Protein AF-A0A5J4W023-F1 (afdb_monomer)

Foldseek 3Di:
DQQFFLALDPDPVVVVLLVVLFPDPQWWFFFFKAFAPPAADWHWDADPVLRFIEIEGDPQGFHKKWKKFWDAAFSRLSTQDQQPVPPVVVSGNDDCNSQFQSNFKHWGTDDRTMTMMTGSADNVDHQPCHRVRGGNDVVCCVVCVVQAAQDVPDDPPSPGPDRHMYGPAMARIKGALTGQAIWGHRDPVRDIDGGFPPADCVQPVDDPVNSVCLQPVFDWDKGWDWDWDDDPNDIDIDIDIDGRGHSDDPRFQADNSRGGGGGGPPDDSVSYYYDYD

Radius of gyration: 19.9 Å; Cα contacts (8 Å, |Δi|>4): 599; chains: 1; bounding box: 53×50×51 Å

Structure (mmCIF, N/CA/C/O backbone):
data_AF-A0A5J4W023-F1
#
_entry.id   AF-A0A5J4W023-F1
#
loop_
_atom_site.group_PDB
_atom_site.id
_atom_site.type_symbol
_atom_site.label_atom_id
_atom_site.label_alt_id
_atom_site.label_comp_id
_atom_site.label_asym_id
_atom_site.label_entity_id
_atom_site.label_seq_id
_atom_site.pdbx_PDB_ins_code
_atom_site.Cartn_x
_atom_site.Cartn_y
_atom_site.Cartn_z
_atom_site.occupancy
_atom_site.B_iso_or_equiv
_atom_site.auth_seq_id
_atom_site.auth_comp_id
_atom_site.auth_asym_id
_atom_site.auth_atom_id
_atom_site.pdbx_PDB_model_num
ATOM 1 N N . MET A 1 1 ? -2.818 -0.565 -25.753 1.00 31.95 1 MET A N 1
ATOM 2 C CA . MET A 1 1 ? -1.796 -0.563 -24.685 1.00 31.95 1 MET A CA 1
ATOM 3 C C . MET A 1 1 ? -2.383 0.222 -23.527 1.00 31.95 1 MET A C 1
ATOM 5 O O . MET A 1 1 ? -2.694 1.390 -23.715 1.00 31.95 1 MET A O 1
ATOM 9 N N . ILE A 1 2 ? -2.674 -0.448 -22.416 1.00 31.12 2 ILE A N 1
ATOM 10 C CA . ILE A 1 2 ? -3.415 0.119 -21.282 1.00 31.12 2 ILE A CA 1
ATOM 11 C C . ILE A 1 2 ? -2.522 1.150 -20.597 1.00 31.12 2 ILE A C 1
ATOM 13 O O . ILE A 1 2 ? -1.404 0.828 -20.207 1.00 31.12 2 ILE A O 1
ATOM 17 N N . ARG A 1 3 ? -2.978 2.401 -20.518 1.00 36.94 3 ARG A N 1
ATOM 18 C CA . ARG A 1 3 ? -2.201 3.531 -19.992 1.00 36.94 3 ARG A CA 1
ATOM 19 C C . ARG A 1 3 ? -2.796 4.068 -18.690 1.00 36.94 3 ARG A C 1
ATOM 21 O O . ARG A 1 3 ? -2.745 5.267 -18.478 1.00 36.94 3 ARG A O 1
ATOM 28 N N . CYS A 1 4 ? -3.418 3.244 -17.844 1.00 38.12 4 CYS A N 1
ATOM 29 C CA . CYS A 1 4 ? -4.363 3.796 -16.867 1.00 38.12 4 CYS A CA 1
ATOM 30 C C . CYS A 1 4 ? -4.217 3.227 -15.461 1.00 38.12 4 CYS A C 1
ATOM 32 O O . CYS A 1 4 ? -4.649 2.114 -15.182 1.00 38.12 4 CYS A O 1
ATOM 34 N N . LEU A 1 5 ? -3.671 4.085 -14.589 1.00 37.47 5 LEU A N 1
ATOM 35 C CA . LEU A 1 5 ? -3.319 3.906 -13.180 1.00 37.47 5 LEU A CA 1
ATOM 36 C C . LEU A 1 5 ? -2.212 2.865 -12.938 1.00 37.47 5 LEU A C 1
ATOM 38 O O . LEU A 1 5 ? -2.228 1.795 -13.538 1.00 37.47 5 LEU A O 1
ATOM 42 N N . PRO A 1 6 ? -1.264 3.133 -12.019 1.00 42.03 6 PRO A N 1
ATOM 43 C CA . PRO A 1 6 ? -0.334 2.126 -11.521 1.00 42.03 6 PRO A CA 1
ATOM 44 C C . PRO A 1 6 ? -1.104 1.151 -10.625 1.00 42.03 6 PRO A C 1
ATOM 46 O O . PRO A 1 6 ? -1.052 1.204 -9.397 1.00 42.03 6 PRO A O 1
ATOM 49 N N . THR A 1 7 ? -1.895 0.301 -11.264 1.00 47.59 7 THR A N 1
ATOM 50 C CA . THR A 1 7 ? -2.425 -0.924 -10.686 1.00 47.59 7 THR A CA 1
ATOM 51 C C . THR A 1 7 ? -1.580 -2.054 -11.251 1.00 47.59 7 THR A C 1
ATOM 53 O O . THR A 1 7 ? -1.173 -2.002 -12.409 1.00 47.59 7 THR A O 1
ATOM 56 N N . ASN A 1 8 ? -1.328 -3.093 -10.462 1.00 52.84 8 ASN A N 1
ATOM 57 C CA . ASN A 1 8 ? -0.487 -4.217 -10.889 1.00 52.84 8 ASN A CA 1
ATOM 58 C C . ASN A 1 8 ? -1.161 -5.106 -11.969 1.00 52.84 8 ASN A C 1
ATOM 60 O O . ASN A 1 8 ? -0.633 -6.168 -12.315 1.00 52.84 8 ASN A O 1
ATOM 64 N N . LEU A 1 9 ? -2.342 -4.700 -12.458 1.00 54.78 9 LEU A N 1
ATOM 65 C CA . LEU A 1 9 ? -3.157 -5.391 -13.452 1.00 54.78 9 LEU A CA 1
ATOM 66 C C . LEU A 1 9 ? -2.712 -5.013 -14.865 1.00 54.78 9 LEU A C 1
ATOM 68 O O . LEU A 1 9 ? -2.601 -3.840 -15.206 1.00 54.78 9 LEU A O 1
ATOM 72 N N . THR A 1 10 ? -2.520 -6.021 -15.709 1.00 56.94 10 THR A N 1
ATOM 73 C CA . THR A 1 10 ? -2.177 -5.857 -17.131 1.00 56.94 10 THR A CA 1
ATOM 74 C C . THR A 1 10 ? -3.392 -5.863 -18.056 1.00 56.94 10 THR A C 1
ATOM 76 O O . THR A 1 10 ? -3.225 -5.756 -19.266 1.00 56.94 10 THR A O 1
ATOM 79 N N . ASP A 1 11 ? -4.599 -6.004 -17.506 1.00 63.84 11 ASP A N 1
ATOM 80 C CA . ASP A 1 11 ? -5.852 -6.170 -18.244 1.00 63.84 11 ASP A CA 1
ATOM 81 C C . ASP A 1 11 ? -6.874 -5.095 -17.823 1.00 63.84 11 ASP A C 1
ATOM 83 O O . ASP A 1 11 ? -7.105 -4.866 -16.632 1.00 63.84 11 ASP A O 1
ATOM 87 N N . ILE A 1 12 ? -7.465 -4.418 -18.814 1.00 63.16 12 ILE A N 1
ATOM 88 C CA . ILE A 1 12 ? -8.374 -3.277 -18.633 1.00 63.16 12 ILE A CA 1
ATOM 89 C C . ILE A 1 12 ? -9.749 -3.713 -18.130 1.00 63.16 12 ILE A C 1
ATOM 91 O O . ILE A 1 12 ? -10.352 -3.024 -17.307 1.00 63.16 12 ILE A O 1
ATOM 95 N N . ASP A 1 13 ? -10.229 -4.872 -18.571 1.00 66.38 13 ASP A N 1
ATOM 96 C CA . ASP A 1 13 ? -11.517 -5.408 -18.151 1.00 66.38 13 ASP A CA 1
ATOM 97 C C . ASP A 1 13 ? -11.423 -5.842 -16.690 1.00 66.38 13 ASP A C 1
ATOM 99 O O . ASP A 1 13 ? -12.311 -5.557 -15.881 1.00 66.38 13 ASP A O 1
ATOM 103 N N . VAL A 1 14 ? -10.292 -6.453 -16.324 1.00 66.31 14 VAL A N 1
ATOM 104 C CA . VAL A 1 14 ? -9.978 -6.782 -14.931 1.00 66.31 14 VAL A CA 1
ATOM 105 C C . VAL A 1 14 ? -9.853 -5.515 -14.092 1.00 66.31 14 VAL A C 1
ATOM 107 O O . VAL A 1 14 ? -10.377 -5.470 -12.980 1.00 66.31 14 VAL A O 1
ATOM 110 N N . TYR A 1 15 ? -9.221 -4.463 -14.616 1.00 67.19 15 TYR A N 1
ATOM 111 C CA . TYR A 1 15 ? -9.154 -3.172 -13.936 1.00 67.19 15 TYR A CA 1
ATOM 112 C C . TYR A 1 15 ? -10.547 -2.597 -13.657 1.00 67.19 15 TYR A C 1
ATOM 114 O O . TYR A 1 15 ? -10.827 -2.214 -12.521 1.00 67.19 15 TYR A O 1
ATOM 122 N N . HIS A 1 16 ? -11.443 -2.565 -14.646 1.00 67.44 16 HIS A N 1
ATOM 123 C CA . HIS A 1 16 ? -12.805 -2.064 -14.452 1.00 67.44 16 HIS A CA 1
ATOM 124 C C . HIS A 1 16 ? -13.599 -2.917 -13.459 1.00 67.44 16 HIS A C 1
ATOM 126 O O . HIS A 1 16 ? -14.288 -2.367 -12.593 1.00 67.44 16 HIS A O 1
ATOM 132 N N . LEU A 1 17 ? -13.448 -4.242 -13.522 1.00 70.94 17 LEU A N 1
ATOM 133 C CA . LEU A 1 17 ? -14.055 -5.167 -12.570 1.00 70.94 17 LEU A CA 1
ATOM 134 C C . LEU A 1 17 ? -13.564 -4.898 -11.143 1.00 70.94 17 LEU A C 1
ATOM 136 O O . LEU A 1 17 ? -14.369 -4.679 -10.238 1.00 70.94 17 LEU A O 1
ATOM 140 N N . VAL A 1 18 ? -12.249 -4.828 -10.944 1.00 66.94 18 VAL A N 1
ATOM 141 C CA . VAL A 1 18 ? -11.635 -4.508 -9.651 1.00 66.94 18 VAL A CA 1
ATOM 142 C C . VAL A 1 18 ? -12.067 -3.128 -9.165 1.00 66.94 18 VAL A C 1
ATOM 144 O O . VAL A 1 18 ? -12.418 -2.970 -7.997 1.00 66.94 18 VAL A O 1
ATOM 147 N N . ARG A 1 19 ? -12.106 -2.126 -10.051 1.00 64.50 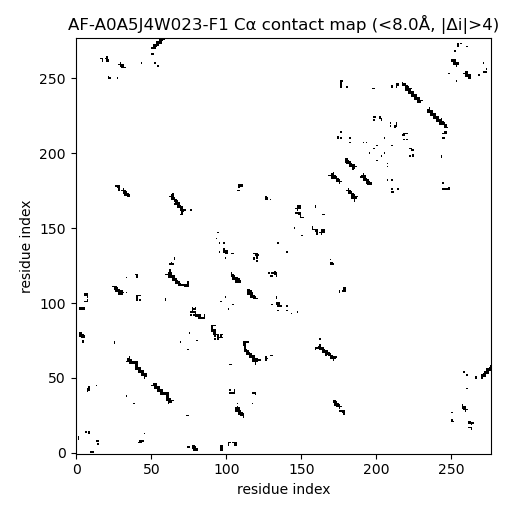19 ARG A N 1
ATOM 148 C CA . ARG A 1 19 ? -12.515 -0.761 -9.705 1.00 64.50 19 ARG A CA 1
ATOM 149 C C . ARG A 1 19 ? -13.956 -0.709 -9.214 1.00 64.50 19 ARG A C 1
ATOM 151 O O . ARG A 1 19 ? -14.213 0.031 -8.264 1.00 64.50 19 ARG A O 1
ATOM 158 N N . SER A 1 20 ? -14.853 -1.485 -9.828 1.00 65.56 20 SER A N 1
ATOM 159 C CA . SER A 1 20 ? -16.248 -1.629 -9.389 1.00 65.56 20 SER A CA 1
ATOM 160 C C . SER A 1 20 ? -16.365 -2.276 -8.004 1.00 65.56 20 SER A C 1
ATOM 162 O O . SER A 1 20 ? -17.288 -1.980 -7.250 1.00 65.56 20 SER A O 1
ATOM 164 N N . GLY A 1 21 ? -15.382 -3.106 -7.656 1.00 58.56 21 GLY A N 1
ATOM 165 C CA . GLY A 1 21 ? -15.248 -3.783 -6.376 1.00 58.56 21 GLY A CA 1
ATOM 166 C C . GLY A 1 21 ? -14.709 -2.934 -5.220 1.00 58.56 21 GLY A C 1
ATOM 167 O O . GLY A 1 21 ? -14.864 -3.288 -4.050 1.00 58.56 21 GLY A O 1
ATOM 168 N N . ILE A 1 22 ? -14.078 -1.794 -5.519 1.00 61.53 22 ILE A N 1
ATOM 169 C CA . ILE A 1 22 ? -13.568 -0.867 -4.503 1.00 61.53 22 ILE A CA 1
ATOM 170 C C . ILE A 1 22 ? -14.738 -0.044 -3.956 1.00 61.53 22 ILE A C 1
ATOM 172 O O . ILE A 1 22 ? -15.233 0.875 -4.610 1.00 61.53 22 ILE A O 1
ATOM 176 N N . THR A 1 23 ? -15.160 -0.351 -2.731 1.00 53.81 23 THR A N 1
ATOM 177 C CA . THR A 1 23 ? -16.233 0.368 -2.040 1.00 53.81 23 THR A CA 1
ATOM 178 C C . THR A 1 23 ? -15.716 1.674 -1.416 1.00 53.81 23 THR A C 1
ATOM 180 O O . THR A 1 23 ? -14.823 1.695 -0.566 1.00 53.81 23 THR A O 1
ATOM 183 N N . GLY A 1 24 ? -16.290 2.805 -1.844 1.00 55.41 24 GLY A N 1
ATOM 184 C CA . GLY A 1 24 ? -15.891 4.156 -1.427 1.00 55.41 24 GLY A CA 1
ATOM 185 C C . GLY A 1 24 ? -14.954 4.872 -2.415 1.00 55.41 24 GLY A C 1
ATOM 186 O O . GLY A 1 24 ? -14.787 4.465 -3.563 1.00 55.41 24 GLY A O 1
ATOM 187 N N . GLY A 1 25 ? -14.375 6.001 -1.988 1.00 58.38 25 GLY A N 1
ATOM 188 C CA . GLY A 1 25 ? -13.413 6.765 -2.798 1.00 58.38 25 GLY A CA 1
ATOM 189 C C . GLY A 1 25 ? -12.097 6.012 -3.051 1.00 58.38 25 GLY A C 1
ATOM 190 O O . GLY A 1 25 ? -11.887 4.928 -2.519 1.00 58.38 25 GLY A O 1
ATOM 191 N N . LEU A 1 26 ? -11.172 6.621 -3.805 1.00 62.69 26 LEU A N 1
ATOM 192 C CA . LEU A 1 26 ? -9.844 6.069 -4.172 1.00 62.69 26 LEU A CA 1
ATOM 193 C C . LEU A 1 26 ? -8.909 5.748 -2.982 1.00 62.69 26 LEU A C 1
ATOM 195 O O . LEU A 1 26 ? -7.799 5.271 -3.177 1.00 62.69 26 LEU A O 1
ATOM 199 N N . SER A 1 27 ? -9.371 6.002 -1.761 1.00 77.31 27 SER A N 1
ATOM 200 C CA . SER A 1 27 ? -8.658 5.809 -0.507 1.00 77.31 27 SER A CA 1
ATOM 201 C C . SER A 1 27 ? -8.559 4.321 -0.150 1.00 77.31 27 SER A C 1
ATOM 203 O O . SER A 1 27 ? -9.527 3.761 0.390 1.00 77.31 27 SER A O 1
ATOM 205 N N . ASN A 1 28 ? -7.425 3.679 -0.459 1.00 82.31 28 ASN A N 1
ATOM 206 C CA . ASN A 1 28 ? -7.237 2.235 -0.277 1.00 82.31 28 ASN A CA 1
ATOM 207 C C . ASN A 1 28 ? -5.791 1.829 0.078 1.00 82.31 28 ASN A C 1
ATOM 209 O O . ASN A 1 28 ? -4.861 2.600 -0.138 1.00 82.31 28 ASN A O 1
ATOM 213 N N . VAL A 1 29 ? -5.622 0.613 0.610 1.00 89.31 29 VAL A N 1
ATOM 214 C CA . VAL A 1 29 ? -4.330 -0.046 0.877 1.00 89.31 29 VAL A CA 1
ATOM 215 C C . VAL A 1 29 ? -4.322 -1.386 0.142 1.00 89.31 29 VAL A C 1
ATOM 217 O O . VAL A 1 29 ? -5.277 -2.141 0.279 1.00 89.31 29 VAL A O 1
ATOM 220 N N . MET A 1 30 ? -3.266 -1.686 -0.619 1.00 89.81 30 MET A N 1
ATOM 221 C CA . MET A 1 30 ? -3.112 -2.960 -1.345 1.00 89.81 30 MET A CA 1
ATOM 222 C C . MET A 1 30 ? -2.010 -3.852 -0.762 1.00 89.81 30 MET A C 1
ATOM 224 O O . MET A 1 30 ? -2.138 -5.071 -0.801 1.00 89.81 30 MET A O 1
ATOM 228 N N . HIS A 1 31 ? -0.960 -3.286 -0.163 1.00 92.81 31 HIS A N 1
ATOM 229 C CA . HIS A 1 31 ? 0.100 -4.064 0.490 1.00 92.81 31 HIS A CA 1
ATOM 230 C C . HIS A 1 31 ? 0.491 -3.410 1.815 1.00 92.81 31 HIS A C 1
ATOM 232 O O . HIS A 1 31 ? 0.967 -2.275 1.839 1.00 92.81 31 HIS A O 1
ATOM 238 N N . ARG A 1 32 ? 0.264 -4.099 2.942 1.00 94.25 32 ARG A N 1
ATOM 239 C CA . ARG A 1 32 ? 0.405 -3.475 4.271 1.00 94.25 32 ARG A CA 1
ATOM 240 C C . ARG A 1 32 ? 1.828 -3.428 4.791 1.00 94.25 32 ARG A C 1
ATOM 242 O O . ARG A 1 32 ? 2.128 -2.528 5.563 1.00 94.25 32 ARG A O 1
ATOM 249 N N . VAL A 1 33 ? 2.676 -4.383 4.423 1.00 95.25 33 VAL A N 1
ATOM 250 C CA . VAL A 1 33 ? 4.047 -4.509 4.936 1.00 95.25 33 VAL A CA 1
ATOM 251 C C . VAL A 1 33 ? 4.998 -4.550 3.759 1.00 95.25 33 VAL A C 1
ATOM 253 O O . VAL A 1 33 ? 4.902 -5.450 2.931 1.00 95.25 33 VAL A O 1
ATOM 256 N N . ASN A 1 34 ? 5.892 -3.564 3.690 1.00 96.38 34 ASN A N 1
ATOM 257 C CA . ASN A 1 34 ? 6.812 -3.428 2.572 1.00 96.38 34 ASN A CA 1
ATOM 258 C C . ASN A 1 34 ? 8.177 -2.957 3.076 1.00 96.38 34 ASN A C 1
ATOM 260 O O . ASN A 1 34 ? 8.305 -1.832 3.566 1.00 96.38 34 ASN A O 1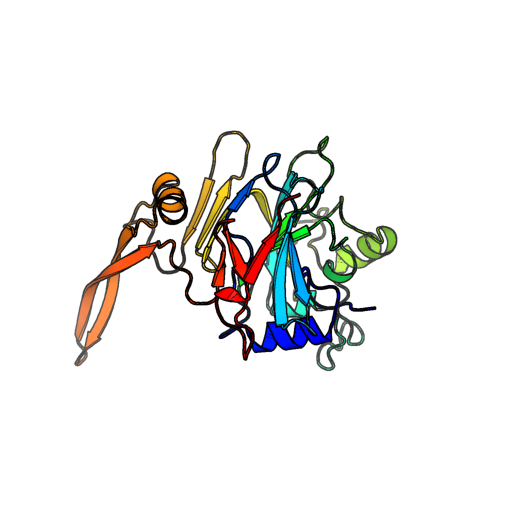
ATOM 264 N N . ARG A 1 35 ? 9.189 -3.821 2.989 1.00 94.94 35 ARG A N 1
ATOM 265 C CA . ARG A 1 35 ? 10.534 -3.589 3.527 1.00 94.94 35 ARG A CA 1
ATOM 266 C C . ARG A 1 35 ? 11.585 -3.749 2.435 1.00 94.94 35 ARG A C 1
ATOM 268 O O . ARG A 1 35 ? 11.695 -4.809 1.819 1.00 94.94 35 ARG A O 1
ATOM 275 N N . SER A 1 36 ? 12.388 -2.706 2.245 1.00 94.44 36 SER A N 1
ATOM 276 C CA . SER A 1 36 ? 13.560 -2.733 1.373 1.00 94.44 36 SER A CA 1
ATOM 277 C C . SER A 1 36 ? 14.514 -3.857 1.761 1.00 94.44 36 SER A C 1
ATOM 279 O O . SER A 1 36 ? 14.704 -4.153 2.942 1.00 94.44 36 SER A O 1
ATOM 281 N N . GLY A 1 37 ? 15.079 -4.516 0.753 1.00 93.69 37 GLY A N 1
ATOM 282 C CA . GLY A 1 37 ? 16.031 -5.606 0.923 1.00 93.69 37 GLY A CA 1
ATOM 283 C C . GLY A 1 37 ? 15.414 -6.924 1.399 1.00 93.69 37 GLY A C 1
ATOM 284 O O . GLY A 1 37 ? 16.060 -7.959 1.263 1.00 93.69 37 GLY A O 1
ATOM 285 N N . ILE A 1 38 ? 14.174 -6.931 1.895 1.00 94.50 38 ILE A N 1
ATOM 286 C CA . ILE A 1 38 ? 13.531 -8.112 2.487 1.00 94.50 38 ILE A CA 1
ATOM 287 C C . ILE A 1 38 ? 12.379 -8.598 1.611 1.00 94.50 38 ILE A C 1
ATOM 289 O O . ILE A 1 38 ? 12.371 -9.760 1.212 1.00 94.50 38 ILE A O 1
ATOM 293 N N . ASP A 1 39 ? 11.434 -7.709 1.312 1.00 96.12 39 ASP A N 1
ATOM 294 C CA . ASP A 1 39 ? 10.211 -8.043 0.589 1.00 96.12 39 ASP A CA 1
ATOM 295 C C . ASP A 1 39 ? 10.391 -7.839 -0.931 1.00 96.12 39 ASP A C 1
ATOM 297 O O . ASP A 1 39 ? 11.332 -7.186 -1.399 1.00 96.12 39 ASP A O 1
ATOM 301 N N . PHE A 1 40 ? 9.472 -8.403 -1.714 1.00 96.44 40 PHE A N 1
ATOM 302 C CA . PHE A 1 40 ? 9.497 -8.387 -3.178 1.00 96.44 40 PHE A CA 1
ATOM 303 C C . PHE A 1 40 ? 8.257 -7.700 -3.753 1.00 96.44 40 PHE A C 1
ATOM 305 O O . PHE A 1 40 ? 7.231 -7.570 -3.079 1.00 96.44 40 PHE A O 1
ATOM 312 N N . ILE A 1 41 ? 8.345 -7.261 -5.011 1.00 95.00 41 ILE A N 1
ATOM 313 C CA . ILE A 1 41 ? 7.199 -6.734 -5.748 1.00 95.00 41 ILE A CA 1
ATOM 314 C C . ILE A 1 41 ? 6.144 -7.833 -5.860 1.00 95.00 41 ILE A C 1
ATOM 316 O O . ILE A 1 41 ? 6.450 -9.006 -6.077 1.00 95.00 41 ILE A O 1
ATOM 320 N N . LYS A 1 42 ? 4.887 -7.424 -5.712 1.00 93.50 42 LYS A N 1
ATOM 321 C CA . LYS A 1 42 ? 3.712 -8.292 -5.683 1.00 93.50 42 LYS A CA 1
ATOM 322 C C . LYS A 1 42 ? 2.734 -7.822 -6.736 1.00 93.50 42 LYS A C 1
ATOM 324 O O . LYS A 1 42 ? 2.580 -6.618 -6.935 1.00 93.50 42 LYS A O 1
ATOM 329 N N . ARG A 1 43 ? 2.054 -8.757 -7.389 1.00 88.31 43 ARG A N 1
ATOM 330 C CA . ARG A 1 43 ? 1.108 -8.473 -8.466 1.00 88.31 43 ARG A CA 1
ATOM 331 C C . ARG A 1 43 ? -0.204 -9.182 -8.221 1.00 88.31 43 ARG A C 1
ATOM 333 O O . ARG A 1 43 ? -0.221 -10.361 -7.906 1.00 88.31 43 ARG A O 1
ATOM 340 N N . LEU A 1 44 ? -1.302 -8.458 -8.384 1.00 87.44 44 LEU A N 1
ATOM 341 C CA . LEU A 1 44 ? -2.621 -9.066 -8.344 1.00 87.44 44 LEU A CA 1
ATOM 342 C C . LEU A 1 44 ? -2.927 -9.638 -9.727 1.00 87.44 44 LEU A C 1
ATOM 344 O O . LEU A 1 44 ? -2.804 -8.939 -10.730 1.00 87.44 44 LEU A O 1
ATOM 348 N N . TRP A 1 45 ? -3.315 -10.901 -9.768 1.00 88.50 45 TRP A N 1
ATOM 349 C CA . TRP A 1 45 ? -3.763 -11.600 -10.959 1.00 88.50 45 TRP A CA 1
ATOM 350 C C . TRP A 1 45 ? -5.184 -12.101 -10.728 1.00 88.50 45 TRP A C 1
ATOM 352 O O . TRP A 1 45 ? -5.504 -12.604 -9.652 1.00 88.50 45 TRP A O 1
ATOM 362 N N . TYR A 1 46 ? -6.048 -11.923 -11.722 1.00 87.69 46 TYR A N 1
ATOM 363 C CA . TYR A 1 46 ? -7.416 -12.418 -11.685 1.00 87.69 46 TYR A CA 1
ATOM 364 C C . TYR A 1 46 ? -7.623 -13.394 -12.835 1.00 87.69 46 TYR A C 1
ATOM 366 O O . TYR A 1 46 ? -7.544 -13.016 -14.003 1.00 87.69 46 TYR A O 1
ATOM 374 N N . ASP A 1 47 ? -7.901 -14.640 -12.478 1.00 88.94 47 ASP A N 1
ATOM 375 C CA . ASP A 1 47 ? -8.325 -15.684 -13.392 1.00 88.94 47 ASP A CA 1
ATOM 376 C C . ASP A 1 47 ? -9.839 -15.572 -13.591 1.00 88.94 47 ASP A C 1
ATOM 378 O O . ASP A 1 47 ? -10.631 -15.887 -12.695 1.00 88.94 47 ASP A O 1
ATOM 382 N N . LYS A 1 48 ? -10.240 -15.088 -14.767 1.00 84.56 48 LYS A N 1
ATOM 383 C CA . LYS A 1 48 ? -11.647 -14.870 -15.115 1.00 84.56 48 LYS A CA 1
ATOM 384 C C . LYS A 1 48 ? -12.416 -16.182 -15.284 1.00 84.56 48 LYS A C 1
ATOM 386 O O . LYS A 1 48 ? -13.595 -16.227 -14.931 1.00 84.56 48 LYS A O 1
ATOM 391 N N . ASP A 1 49 ? -11.759 -17.226 -15.784 1.00 87.94 49 ASP A N 1
ATOM 392 C CA . ASP A 1 49 ? -12.387 -18.513 -16.091 1.00 87.94 49 ASP A CA 1
ATOM 393 C C . ASP A 1 49 ? -12.649 -19.295 -14.804 1.00 87.94 49 ASP A C 1
ATOM 395 O O . ASP A 1 49 ? -13.759 -19.774 -14.565 1.00 87.94 49 ASP A O 1
ATOM 399 N N . ASN A 1 50 ? -11.649 -19.341 -13.922 1.00 90.94 50 ASN A N 1
ATOM 400 C CA . ASN A 1 50 ? -11.749 -20.024 -12.634 1.00 90.94 50 ASN A CA 1
ATOM 401 C C . ASN A 1 50 ? -12.306 -19.140 -11.515 1.00 90.94 50 ASN A C 1
ATOM 403 O O . ASN A 1 50 ? -12.541 -19.639 -10.414 1.00 90.94 50 ASN A O 1
ATOM 407 N N . LYS A 1 51 ? -12.517 -17.844 -11.781 1.00 90.75 51 LYS A N 1
ATOM 408 C CA . LYS A 1 51 ? -12.985 -16.848 -10.809 1.00 90.75 51 LYS A CA 1
ATOM 409 C C . LYS A 1 51 ? -12.099 -16.789 -9.560 1.00 90.75 51 LYS A C 1
ATOM 411 O O . LYS A 1 51 ? -12.599 -16.732 -8.442 1.00 90.75 51 LYS A O 1
ATOM 416 N N . LYS A 1 52 ? -10.778 -16.785 -9.749 1.00 92.81 52 LYS A N 1
ATOM 417 C CA . LYS A 1 52 ? -9.798 -16.751 -8.652 1.00 92.81 52 LYS A CA 1
ATOM 418 C C . LYS A 1 52 ? -8.945 -15.500 -8.699 1.00 92.81 52 LYS A C 1
ATOM 420 O O . LYS A 1 52 ? -8.562 -15.044 -9.770 1.00 92.81 52 LYS A O 1
ATOM 425 N N . VAL A 1 53 ? -8.623 -14.966 -7.530 1.00 91.69 53 VAL A N 1
ATOM 426 C CA . VAL A 1 53 ? -7.672 -13.864 -7.375 1.00 91.69 53 VAL A CA 1
ATOM 427 C C . VAL A 1 53 ? -6.419 -14.404 -6.710 1.00 91.69 53 VAL A C 1
ATOM 429 O O . VAL A 1 53 ? -6.486 -14.972 -5.624 1.00 91.69 53 VAL A O 1
ATOM 432 N N . THR A 1 54 ? -5.268 -14.190 -7.331 1.00 93.88 54 THR A N 1
ATOM 433 C CA . THR A 1 54 ? -3.980 -14.596 -6.775 1.00 93.88 54 THR A CA 1
ATOM 434 C C . THR A 1 54 ? -3.042 -13.407 -6.709 1.00 93.88 54 THR A C 1
ATOM 436 O O . THR A 1 54 ? -2.854 -12.694 -7.691 1.00 93.88 54 THR A O 1
ATOM 439 N N . VAL A 1 55 ? -2.435 -13.189 -5.547 1.00 93.75 55 VAL A N 1
ATOM 440 C CA . VAL A 1 55 ? -1.315 -12.259 -5.409 1.00 93.75 55 VAL A CA 1
ATOM 441 C C . VAL A 1 55 ? -0.018 -13.020 -5.655 1.00 93.75 55 VAL A C 1
ATOM 443 O O . VAL A 1 55 ? 0.370 -13.867 -4.859 1.00 93.75 55 VAL A O 1
ATOM 446 N N . LEU A 1 56 ? 0.635 -12.732 -6.773 1.00 93.81 56 LEU A N 1
ATOM 447 C CA . LEU A 1 56 ? 1.901 -13.328 -7.178 1.00 93.81 56 LEU A CA 1
ATOM 448 C C . LEU A 1 56 ? 3.058 -12.498 -6.621 1.00 93.81 56 LEU A C 1
ATOM 450 O O . LEU A 1 56 ? 3.151 -11.300 -6.908 1.00 93.81 56 LEU A O 1
ATOM 454 N N . THR A 1 57 ? 3.945 -13.123 -5.857 1.00 94.56 57 THR A N 1
ATOM 455 C CA . THR A 1 57 ? 5.229 -12.533 -5.469 1.00 94.56 57 THR A CA 1
ATOM 456 C C . THR A 1 57 ? 6.233 -12.730 -6.608 1.00 94.56 57 THR A C 1
ATOM 458 O O . THR A 1 57 ? 6.396 -13.833 -7.113 1.00 94.56 57 THR A O 1
ATOM 461 N N . THR A 1 58 ? 6.880 -11.652 -7.049 1.00 93.81 58 THR A N 1
ATOM 462 C CA . THR A 1 58 ? 7.884 -11.675 -8.132 1.00 93.81 58 THR A CA 1
ATOM 463 C C . THR A 1 58 ? 9.304 -11.874 -7.585 1.00 93.81 58 THR A C 1
ATOM 465 O O . THR A 1 58 ? 9.523 -11.861 -6.374 1.00 93.81 58 THR A O 1
ATOM 468 N N . ASP A 1 59 ? 10.294 -11.985 -8.469 1.00 94.75 59 ASP A N 1
ATOM 469 C CA . ASP A 1 59 ? 11.725 -12.000 -8.136 1.00 94.75 59 ASP A CA 1
ATOM 470 C C . ASP A 1 59 ? 12.332 -10.593 -7.954 1.00 94.75 59 ASP A C 1
ATOM 472 O O . ASP A 1 59 ? 13.478 -10.439 -7.518 1.00 94.75 59 ASP A O 1
ATOM 476 N N . HIS A 1 60 ? 11.561 -9.538 -8.223 1.00 95.19 60 HIS A N 1
ATOM 477 C CA . HIS A 1 60 ? 11.996 -8.156 -8.074 1.00 95.19 60 HIS A CA 1
ATOM 478 C C . HIS A 1 60 ? 11.989 -7.724 -6.607 1.00 95.19 60 HIS A C 1
ATOM 480 O O . HIS A 1 60 ? 10.947 -7.465 -6.008 1.00 95.19 60 HIS A O 1
ATOM 486 N N . ARG A 1 61 ? 13.176 -7.619 -6.006 1.00 96.44 61 ARG A N 1
ATOM 487 C CA . ARG A 1 61 ? 13.341 -7.178 -4.614 1.00 96.44 61 ARG A CA 1
ATOM 488 C C . ARG A 1 61 ? 13.042 -5.688 -4.467 1.00 96.44 61 ARG A C 1
ATOM 490 O O . ARG A 1 61 ? 13.487 -4.880 -5.285 1.00 96.44 61 ARG A O 1
ATOM 497 N N . ILE A 1 62 ? 12.327 -5.315 -3.409 1.00 96.12 62 ILE A N 1
ATOM 498 C CA . ILE A 1 62 ? 12.047 -3.912 -3.086 1.00 96.12 62 ILE A CA 1
ATOM 499 C C . ILE A 1 62 ? 13.345 -3.226 -2.663 1.00 96.12 62 ILE A C 1
ATOM 501 O O . ILE A 1 62 ? 14.079 -3.751 -1.825 1.00 96.12 62 ILE A O 1
ATOM 505 N N . THR A 1 63 ? 13.610 -2.036 -3.203 1.00 95.88 63 THR A N 1
ATOM 506 C CA . THR A 1 63 ? 14.747 -1.207 -2.776 1.00 95.88 63 THR A CA 1
ATOM 507 C C . THR A 1 63 ? 14.311 0.011 -1.973 1.00 95.88 63 THR A C 1
ATOM 509 O O . THR A 1 63 ? 15.050 0.440 -1.090 1.00 95.88 63 THR A O 1
ATOM 512 N N . HIS A 1 64 ? 13.121 0.563 -2.224 1.00 94.75 64 HIS A N 1
ATOM 513 C CA . HIS A 1 64 ? 12.631 1.729 -1.488 1.00 94.75 64 HIS A CA 1
ATOM 514 C C . HIS A 1 64 ? 11.128 1.978 -1.673 1.00 94.75 64 HIS A C 1
ATOM 516 O O . HIS A 1 64 ? 10.458 1.340 -2.486 1.00 94.75 64 HIS A O 1
ATOM 522 N N . VAL A 1 65 ? 10.620 2.929 -0.890 1.00 94.19 65 VAL A N 1
ATOM 523 C CA . VAL A 1 65 ? 9.259 3.468 -0.909 1.00 94.19 65 VAL A CA 1
ATOM 524 C C . VAL A 1 65 ? 9.304 4.904 -1.425 1.00 94.19 65 VAL A C 1
ATOM 526 O O . VAL A 1 65 ? 10.114 5.703 -0.948 1.00 94.19 65 VAL A O 1
ATOM 529 N N . VAL A 1 66 ? 8.387 5.255 -2.325 1.00 90.69 66 VAL A N 1
ATOM 530 C CA . VAL A 1 66 ? 8.200 6.613 -2.850 1.00 90.69 66 VAL A CA 1
ATOM 531 C C . VAL A 1 66 ? 6.761 7.060 -2.613 1.00 90.69 66 VAL A C 1
ATOM 533 O O . VAL A 1 66 ? 5.815 6.399 -3.033 1.00 90.69 66 VAL A O 1
ATOM 536 N N . GLY A 1 67 ? 6.607 8.194 -1.933 1.00 88.75 67 GLY A N 1
ATOM 537 C CA . GLY A 1 67 ? 5.343 8.871 -1.677 1.00 88.75 67 GLY A CA 1
ATOM 538 C C . GLY A 1 67 ? 5.221 10.148 -2.495 1.00 88.75 67 GLY A C 1
ATOM 539 O O . GLY A 1 67 ? 6.113 11.002 -2.469 1.00 88.75 67 GLY A O 1
ATOM 540 N N . VAL A 1 68 ? 4.099 10.286 -3.188 1.00 82.81 68 VAL A N 1
ATOM 541 C CA . VAL A 1 68 ? 3.763 11.428 -4.038 1.00 82.81 68 VAL A CA 1
ATOM 542 C C . VAL A 1 68 ? 2.541 12.138 -3.472 1.00 82.81 68 VAL A C 1
ATOM 544 O O . VAL A 1 68 ? 1.605 11.490 -3.005 1.00 82.81 68 VAL A O 1
ATOM 547 N N . ASP A 1 69 ? 2.546 13.462 -3.550 1.00 82.38 69 ASP A N 1
ATOM 548 C CA . ASP A 1 69 ? 1.461 14.343 -3.125 1.00 82.38 69 ASP A CA 1
ATOM 549 C C . ASP A 1 69 ? 0.972 15.178 -4.326 1.00 82.38 69 ASP A C 1
ATOM 551 O O . ASP A 1 69 ? 1.772 15.730 -5.092 1.00 82.38 69 ASP A O 1
ATOM 555 N N . PHE A 1 70 ? -0.347 15.218 -4.522 1.00 76.00 70 PHE A N 1
ATOM 556 C CA . PHE A 1 70 ? -1.048 15.763 -5.686 1.00 76.00 70 PHE A CA 1
ATOM 557 C C . PHE A 1 70 ? -1.741 17.078 -5.330 1.00 76.00 70 PHE A C 1
ATOM 559 O O . PHE A 1 70 ? -2.410 17.184 -4.305 1.00 76.00 70 PHE A O 1
ATOM 566 N N . ASN A 1 71 ? -1.638 18.092 -6.195 1.00 65.44 71 ASN A N 1
ATOM 567 C CA . ASN A 1 71 ? -2.056 19.438 -5.796 1.00 65.44 71 ASN A CA 1
ATOM 568 C C . ASN A 1 71 ? -3.562 19.743 -5.923 1.00 65.44 71 ASN A C 1
ATOM 570 O O . ASN A 1 71 ? -3.993 20.766 -5.402 1.00 65.44 71 ASN A O 1
ATOM 574 N N . SER A 1 72 ? -4.391 18.952 -6.623 1.00 54.22 72 SER A N 1
ATOM 575 C CA . SER A 1 72 ? -5.861 19.214 -6.660 1.00 54.22 72 SER A CA 1
ATOM 576 C C . SER A 1 72 ? -6.719 18.259 -7.495 1.00 54.22 72 SER A C 1
ATOM 578 O O . SER A 1 72 ? -7.944 18.352 -7.427 1.00 54.22 72 SER A O 1
ATOM 580 N N . LEU A 1 73 ? -6.143 17.341 -8.273 1.00 52.12 73 LEU A N 1
ATOM 581 C CA . LEU A 1 73 ? -6.917 16.319 -8.978 1.00 52.12 73 LEU A CA 1
ATOM 582 C C . LEU A 1 73 ? -6.510 14.943 -8.471 1.00 52.12 73 LEU A C 1
ATOM 584 O O . LEU A 1 73 ? -5.326 14.673 -8.284 1.00 52.12 73 LEU A O 1
ATOM 588 N N . TYR A 1 74 ? -7.538 14.127 -8.229 1.00 55.84 74 TYR A N 1
ATOM 589 C CA . TYR A 1 74 ? -7.508 12.731 -7.806 1.00 55.84 74 TYR A CA 1
ATOM 590 C C . TYR A 1 74 ? -6.366 11.927 -8.449 1.00 55.84 74 TYR A C 1
ATOM 592 O O . TYR A 1 74 ? -5.875 12.307 -9.511 1.00 55.84 74 TYR A O 1
ATOM 600 N N . PRO A 1 75 ? -6.057 10.717 -7.944 1.00 51.34 75 PRO A N 1
ATOM 601 C CA . PRO A 1 75 ? -5.228 9.733 -8.644 1.00 51.34 75 PRO A CA 1
ATOM 602 C C . PRO A 1 75 ? -5.567 9.525 -10.132 1.00 51.34 75 PRO A C 1
ATOM 604 O O . PRO A 1 75 ? -4.754 8.958 -10.844 1.00 51.34 75 PRO A O 1
ATOM 607 N N . SER A 1 76 ? -6.708 10.018 -10.640 1.00 51.50 76 SER A N 1
ATOM 608 C CA . SER A 1 76 ? -6.962 10.217 -12.073 1.00 51.50 76 SER A CA 1
ATOM 609 C C . SER A 1 76 ? -5.846 10.953 -12.818 1.00 51.50 76 SER A C 1
ATOM 611 O O . SER A 1 76 ? -5.684 10.699 -14.007 1.00 51.50 76 SER A O 1
ATOM 613 N N . VAL A 1 77 ? -5.046 11.809 -12.168 1.00 50.41 77 VAL A N 1
ATOM 614 C CA . VAL A 1 77 ? -3.816 12.331 -12.786 1.00 50.41 77 VAL A CA 1
ATOM 615 C C . VAL A 1 77 ? -2.918 11.174 -13.225 1.00 50.41 77 VAL A C 1
ATOM 617 O O . VAL A 1 77 ? -2.409 11.175 -14.330 1.00 50.41 77 VAL A O 1
ATOM 620 N N . MET A 1 78 ? -2.827 10.094 -12.454 1.00 52.03 78 MET A N 1
ATOM 621 C CA . MET A 1 78 ? -2.064 8.894 -12.814 1.00 52.03 78 MET A CA 1
ATOM 622 C C . MET A 1 78 ? -2.763 7.998 -13.853 1.00 52.03 78 MET A C 1
ATOM 624 O O . MET A 1 78 ? -2.230 6.943 -14.191 1.00 52.03 78 MET A O 1
ATOM 628 N N . SER A 1 79 ? -3.962 8.352 -14.336 1.00 51.78 79 SER A N 1
ATOM 629 C CA . SER A 1 79 ? -4.738 7.487 -15.236 1.00 51.78 79 SER A CA 1
ATOM 630 C C . SER A 1 79 ? -4.352 7.601 -16.711 1.00 51.78 79 SER A C 1
ATOM 632 O O . SER A 1 79 ? -4.951 6.885 -17.493 1.00 51.78 79 SER A O 1
ATOM 634 N N . SER A 1 80 ? -3.405 8.475 -17.088 1.00 50.88 80 SER A N 1
ATOM 635 C CA . SER A 1 80 ? -3.024 8.871 -18.468 1.00 50.88 80 SER A CA 1
ATOM 636 C C . SER A 1 80 ? -4.149 8.865 -19.525 1.00 50.88 80 SER A C 1
ATOM 638 O O . SER A 1 80 ? -3.882 8.788 -20.727 1.00 50.88 80 SER A O 1
ATOM 640 N N . GLU A 1 81 ? -5.402 8.974 -19.080 1.00 51.84 81 GLU A N 1
ATOM 641 C CA . GLU A 1 81 ? -6.602 8.973 -19.898 1.00 51.84 81 GLU A CA 1
ATOM 642 C C . GLU A 1 81 ? -6.831 10.370 -20.451 1.00 51.84 81 GLU A C 1
ATOM 644 O O . GLU A 1 81 ? -6.553 11.388 -19.800 1.00 51.84 81 GLU A O 1
ATOM 649 N N . GLN A 1 82 ? -7.363 10.424 -21.669 1.00 56.59 82 GLN A N 1
ATOM 650 C CA . GLN A 1 82 ? -7.73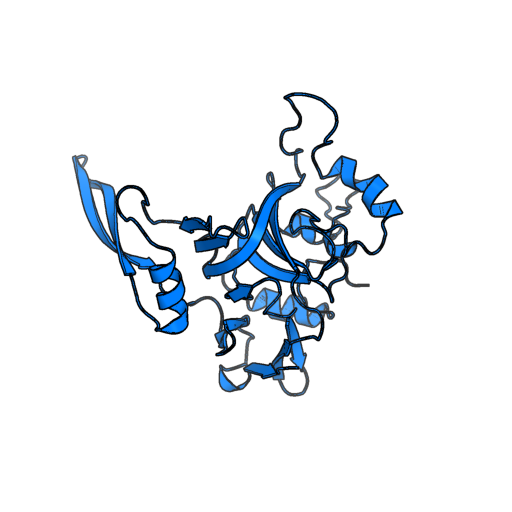1 11.694 -22.267 1.00 56.59 82 GLN A CA 1
ATOM 651 C C . GLN A 1 82 ? -8.980 12.237 -21.563 1.00 56.59 82 GLN A C 1
ATOM 653 O O . GLN A 1 82 ? -10.030 11.599 -21.557 1.00 56.59 82 GLN A O 1
ATOM 658 N N . HIS A 1 83 ? -8.893 13.439 -20.997 1.00 56.84 83 HIS A N 1
ATOM 659 C CA . HIS A 1 83 ? -10.000 14.070 -20.295 1.00 56.84 83 HIS A CA 1
ATOM 660 C C . HIS A 1 83 ? -10.460 15.337 -21.023 1.00 56.84 83 HIS A C 1
ATOM 662 O O . HIS A 1 83 ? -9.709 16.301 -21.168 1.00 56.84 83 HIS A O 1
ATOM 668 N N . GLN A 1 84 ? -11.736 15.379 -21.423 1.00 59.34 84 GLN A N 1
ATOM 669 C CA . GLN A 1 84 ? -12.307 16.478 -22.223 1.00 59.34 84 GLN A CA 1
ATOM 670 C C . GLN A 1 84 ? -12.223 17.858 -21.538 1.00 59.34 84 GLN A C 1
ATOM 672 O O . GLN A 1 84 ? -12.088 18.883 -22.205 1.00 59.34 84 GLN A O 1
ATOM 677 N N . PHE A 1 85 ? -12.268 17.896 -20.203 1.00 57.94 85 PHE A N 1
ATOM 678 C CA . PHE A 1 85 ? -12.104 19.125 -19.416 1.00 57.94 85 PHE A CA 1
ATOM 679 C C . PHE A 1 85 ? -10.652 19.629 -19.306 1.00 57.94 85 PHE A C 1
ATOM 681 O O . PHE A 1 85 ? -10.445 20.793 -18.969 1.00 57.94 85 PHE A O 1
ATOM 688 N N . ILE A 1 86 ? -9.644 18.814 -19.634 1.00 59.81 86 ILE A N 1
ATOM 689 C CA . ILE A 1 86 ? -8.220 19.154 -19.482 1.00 59.81 86 ILE A CA 1
ATOM 690 C C . ILE A 1 86 ? -7.687 19.775 -20.782 1.00 59.81 86 ILE A C 1
ATOM 692 O O . ILE A 1 86 ? -6.831 19.249 -21.489 1.00 59.81 86 ILE A O 1
ATOM 696 N N . LYS A 1 87 ? -8.247 20.931 -21.146 1.00 56.84 87 LYS A N 1
ATOM 697 C CA . LYS A 1 87 ? -7.960 21.584 -22.436 1.00 56.84 87 LYS A CA 1
ATOM 698 C C . LYS A 1 87 ? -6.513 22.080 -22.560 1.00 56.84 87 LYS A C 1
ATOM 700 O O . LYS A 1 87 ? -5.975 22.110 -23.661 1.00 56.84 87 LYS A O 1
ATOM 705 N N . TYR A 1 88 ? -5.875 22.422 -21.441 1.00 51.25 88 TYR A N 1
ATOM 706 C CA . TYR A 1 88 ? -4.545 23.044 -21.394 1.00 51.25 88 TYR A CA 1
ATOM 707 C C . TYR A 1 88 ? -3.384 22.090 -21.741 1.00 51.25 88 TYR A C 1
ATOM 709 O O . TYR A 1 88 ? -2.279 22.558 -21.992 1.00 51.25 88 TYR A O 1
ATOM 717 N N . THR A 1 89 ? -3.621 20.777 -21.833 1.00 54.38 89 THR A N 1
ATOM 718 C CA . THR A 1 89 ? -2.647 19.789 -22.346 1.00 54.38 89 THR A CA 1
ATOM 719 C C . THR A 1 89 ? -3.157 19.052 -23.594 1.00 54.38 89 THR A C 1
ATOM 721 O O . THR A 1 89 ? -2.773 17.912 -23.868 1.00 54.38 89 THR A O 1
ATOM 724 N N . GLY A 1 90 ? -4.078 19.662 -24.352 1.00 58.41 90 GLY A N 1
ATOM 725 C CA . GLY A 1 90 ? -4.698 19.018 -25.518 1.00 58.41 90 GLY A CA 1
ATOM 726 C C . GLY A 1 90 ? -5.592 17.829 -25.144 1.00 58.41 90 GLY A C 1
ATOM 727 O O . GLY A 1 90 ? -5.718 16.872 -25.906 1.00 58.41 90 GLY A O 1
ATOM 728 N N . GLY A 1 91 ? -6.173 17.855 -23.942 1.00 58.84 91 GLY A N 1
ATOM 729 C CA . GLY A 1 91 ? -6.979 16.771 -23.388 1.00 58.84 91 GLY A CA 1
ATOM 730 C C . GLY A 1 91 ? -6.166 15.625 -22.788 1.00 58.84 91 GLY A C 1
ATOM 731 O O . GLY A 1 91 ? -6.771 14.729 -22.218 1.00 58.84 91 GLY A O 1
ATOM 732 N N . LYS A 1 92 ? -4.832 15.604 -22.895 1.00 50.72 92 LYS A N 1
ATOM 733 C CA . LYS A 1 92 ? -4.002 14.459 -22.483 1.00 50.72 92 LYS A CA 1
ATOM 734 C C . LYS A 1 92 ? -3.234 14.752 -21.200 1.00 50.72 92 LYS A C 1
ATOM 736 O O . LYS A 1 92 ? -2.443 15.688 -21.160 1.00 50.72 92 LYS A O 1
ATOM 741 N N . MET A 1 93 ? -3.408 13.941 -20.162 1.00 52.56 93 MET A N 1
ATOM 742 C CA . MET A 1 93 ? -2.483 13.936 -19.023 1.00 52.56 93 MET A CA 1
ATOM 743 C C . MET A 1 93 ? -1.369 12.923 -19.299 1.00 52.56 93 MET A C 1
ATOM 745 O O . MET A 1 93 ? -1.629 11.734 -19.443 1.00 52.56 93 MET A O 1
ATOM 749 N N . TYR A 1 94 ? -0.129 13.390 -19.418 1.00 50.53 94 TYR A N 1
ATOM 750 C CA . TYR A 1 94 ? 1.038 12.553 -19.703 1.00 50.53 94 TYR A CA 1
ATOM 751 C C . TYR A 1 94 ? 1.778 12.254 -18.398 1.00 50.53 94 TYR A C 1
ATOM 753 O O . TYR A 1 94 ? 2.486 13.114 -17.900 1.00 50.53 94 TYR A O 1
ATOM 761 N N . MET A 1 95 ? 1.571 11.089 -17.783 1.00 56.47 95 MET A N 1
ATOM 762 C CA . MET A 1 95 ? 1.957 10.889 -16.375 1.00 56.47 95 MET A CA 1
ATOM 763 C C . MET A 1 95 ? 2.852 9.667 -16.144 1.00 56.47 95 MET A C 1
ATOM 765 O O . MET A 1 95 ? 2.911 8.751 -16.971 1.00 56.47 95 MET A O 1
ATOM 769 N N . CYS A 1 96 ? 3.543 9.663 -14.993 1.00 50.62 96 CYS A N 1
ATOM 770 C CA . CYS A 1 96 ? 4.566 8.678 -14.624 1.00 50.62 96 CYS A CA 1
ATOM 771 C C . CYS A 1 96 ? 4.079 7.230 -14.726 1.00 50.62 96 CYS A C 1
ATOM 773 O O . CYS A 1 96 ? 4.846 6.385 -15.162 1.00 50.62 96 CYS A O 1
ATOM 775 N N . GLY A 1 97 ? 2.812 6.936 -14.401 1.00 55.72 97 GLY A N 1
ATOM 776 C CA . GLY A 1 97 ? 2.274 5.568 -14.428 1.00 55.72 97 GLY A CA 1
ATOM 777 C C . GLY A 1 97 ? 2.405 4.874 -15.791 1.00 55.72 97 GLY A C 1
ATOM 778 O O . GLY A 1 97 ? 2.845 3.734 -15.847 1.00 55.72 97 GLY A O 1
ATOM 779 N N . SER A 1 98 ? 2.125 5.575 -16.897 1.00 55.59 98 SER A N 1
ATOM 780 C CA . SER A 1 98 ? 2.342 5.033 -18.255 1.00 55.59 98 SER A CA 1
ATOM 781 C C . SER A 1 98 ? 3.815 4.953 -18.668 1.00 55.59 98 SER A C 1
ATOM 783 O O . SER A 1 98 ? 4.135 4.314 -19.664 1.00 55.59 98 SER A O 1
ATOM 785 N N . GLN A 1 99 ? 4.688 5.625 -17.921 1.00 64.25 99 GLN A N 1
ATOM 786 C CA . GLN A 1 99 ? 6.128 5.700 -18.152 1.00 64.25 99 GLN A CA 1
ATOM 787 C C . GLN A 1 99 ? 6.918 4.857 -17.156 1.00 64.25 99 GLN A C 1
ATOM 789 O O . GLN A 1 99 ? 8.140 4.900 -17.180 1.00 64.25 99 GLN A O 1
ATOM 794 N N . THR A 1 100 ? 6.239 4.111 -16.282 1.00 73.25 100 THR A N 1
ATOM 795 C CA . THR A 1 100 ? 6.874 3.309 -15.242 1.00 73.25 100 THR A CA 1
ATOM 796 C C . THR A 1 100 ? 6.762 1.825 -15.568 1.00 73.25 100 THR A C 1
ATOM 798 O O . THR A 1 100 ? 5.721 1.363 -16.035 1.00 73.25 100 THR A O 1
ATOM 801 N N . ASP A 1 101 ? 7.824 1.068 -15.317 1.00 83.44 101 ASP A N 1
ATOM 802 C CA . ASP A 1 101 ? 7.822 -0.385 -15.374 1.00 83.44 101 ASP A CA 1
ATOM 803 C C . ASP A 1 101 ? 6.929 -0.941 -14.262 1.00 83.44 101 ASP A C 1
ATOM 805 O O . ASP A 1 101 ? 7.325 -1.057 -13.099 1.00 83.44 101 ASP A O 1
ATOM 809 N N . ILE A 1 102 ? 5.701 -1.292 -14.640 1.00 79.06 102 ILE A N 1
ATOM 810 C CA . ILE A 1 102 ? 4.689 -1.855 -13.745 1.00 79.06 102 ILE A CA 1
ATOM 811 C C . ILE A 1 102 ? 5.097 -3.203 -13.138 1.00 79.06 102 ILE A C 1
ATOM 813 O O . ILE A 1 102 ? 4.472 -3.638 -12.177 1.00 79.06 102 ILE A O 1
ATOM 817 N N . ASN A 1 103 ? 6.128 -3.875 -13.665 1.00 84.62 103 ASN A N 1
ATOM 818 C CA . ASN A 1 103 ? 6.647 -5.101 -13.057 1.00 84.62 103 ASN A CA 1
ATOM 819 C C . ASN A 1 103 ? 7.559 -4.804 -11.865 1.00 84.62 103 ASN A C 1
ATOM 821 O O . ASN A 1 103 ? 7.727 -5.652 -10.996 1.00 84.62 103 ASN A O 1
ATOM 825 N N . ARG A 1 104 ? 8.125 -3.597 -11.797 1.00 90.44 104 ARG A N 1
ATOM 826 C CA . ARG A 1 104 ? 9.111 -3.198 -10.787 1.00 90.44 104 ARG A CA 1
ATOM 827 C C . ARG A 1 104 ? 8.542 -2.257 -9.734 1.00 90.44 104 ARG A C 1
ATOM 829 O O . ARG A 1 104 ? 9.298 -1.752 -8.909 1.00 90.44 104 ARG A O 1
ATOM 836 N N . ILE A 1 105 ? 7.235 -2.021 -9.727 1.00 89.94 105 ILE A N 1
ATOM 837 C CA . ILE A 1 105 ? 6.554 -1.237 -8.695 1.00 89.94 105 ILE A CA 1
ATOM 838 C C . ILE A 1 105 ? 5.305 -1.965 -8.206 1.00 89.94 105 ILE A C 1
ATOM 840 O O . ILE A 1 105 ? 4.682 -2.708 -8.957 1.00 89.94 105 ILE A O 1
ATOM 844 N N . HIS A 1 106 ? 4.900 -1.717 -6.962 1.00 89.31 106 HIS A N 1
ATOM 845 C CA . HIS A 1 106 ? 3.522 -1.979 -6.545 1.00 89.31 106 HIS A CA 1
ATOM 846 C C . HIS A 1 106 ? 2.974 -0.836 -5.697 1.00 89.31 106 HIS A C 1
ATOM 848 O O . HIS A 1 106 ? 3.722 -0.086 -5.067 1.00 89.31 106 HIS A O 1
ATOM 854 N N . PHE A 1 107 ? 1.653 -0.696 -5.695 1.00 88.31 107 PHE A N 1
ATOM 855 C CA . PHE A 1 107 ? 0.940 0.306 -4.907 1.00 88.31 107 PHE A CA 1
ATOM 856 C C . PHE A 1 107 ? 0.783 -0.139 -3.448 1.00 88.31 107 PHE A C 1
ATOM 858 O O . PHE A 1 107 ? 0.322 -1.245 -3.186 1.00 88.31 107 PHE A O 1
ATOM 865 N N . ILE A 1 108 ? 1.127 0.729 -2.498 1.00 92.31 108 ILE A N 1
ATOM 866 C CA . ILE A 1 108 ? 0.987 0.473 -1.059 1.00 92.31 108 ILE A CA 1
ATOM 867 C C . ILE A 1 108 ? -0.355 1.008 -0.585 1.00 92.31 108 ILE A C 1
ATOM 869 O O . ILE A 1 108 ? -1.250 0.243 -0.234 1.00 92.31 108 ILE A O 1
ATOM 873 N N . GLU A 1 109 ? -0.477 2.333 -0.571 1.00 90.38 109 GLU A N 1
ATOM 874 C CA . GLU A 1 109 ? -1.656 3.057 -0.126 1.00 90.38 109 GLU A CA 1
ATOM 875 C C . GLU A 1 109 ? -1.778 4.376 -0.866 1.00 90.38 109 GLU A C 1
ATOM 877 O O . GLU A 1 109 ? -0.802 4.922 -1.378 1.00 90.38 109 GLU A O 1
ATOM 882 N N . GLY A 1 110 ? -2.984 4.911 -0.888 1.00 86.00 110 GLY A N 1
ATOM 883 C CA . GLY A 1 110 ? -3.225 6.238 -1.403 1.00 86.00 110 GLY A CA 1
ATOM 884 C C . GLY A 1 110 ? -4.544 6.773 -0.902 1.00 86.00 110 GLY A C 1
ATOM 885 O O . GLY A 1 110 ? -5.434 6.027 -0.492 1.00 86.00 110 GLY A O 1
ATOM 886 N N . ASP A 1 111 ? -4.657 8.089 -0.965 1.00 79.38 111 ASP A N 1
ATOM 887 C CA . ASP A 1 111 ? -5.872 8.835 -0.716 1.00 79.38 111 ASP A CA 1
ATOM 888 C C . ASP A 1 111 ? -6.092 9.861 -1.839 1.00 79.38 111 ASP A C 1
ATOM 890 O O . ASP A 1 111 ? -5.431 9.850 -2.873 1.00 79.38 111 ASP A O 1
ATOM 894 N N . THR A 1 112 ? -7.064 10.746 -1.650 1.00 74.69 112 THR A N 1
ATOM 895 C CA . THR A 1 112 ? -7.496 11.757 -2.625 1.00 74.69 112 THR A CA 1
ATOM 896 C C . THR A 1 112 ? -6.346 12.573 -3.225 1.00 74.69 112 THR A C 1
ATOM 898 O O . THR A 1 112 ? -6.382 12.901 -4.405 1.00 74.69 112 THR A O 1
ATOM 901 N N . ASP A 1 113 ? -5.342 12.894 -2.416 1.00 76.44 113 ASP A N 1
ATOM 902 C CA . ASP A 1 113 ? -4.267 13.840 -2.703 1.00 76.44 113 ASP A CA 1
ATOM 903 C C . ASP A 1 113 ? -2.871 13.235 -2.524 1.00 76.44 113 ASP A C 1
ATOM 905 O O . ASP A 1 113 ? -1.884 13.948 -2.594 1.00 76.44 113 ASP A O 1
ATOM 909 N N . SER A 1 114 ? -2.744 11.927 -2.297 1.00 82.75 114 SER A N 1
ATOM 910 C CA . SER A 1 114 ? -1.427 11.297 -2.145 1.00 82.75 114 SER A CA 1
ATOM 911 C C . SER A 1 114 ? -1.454 9.819 -2.488 1.00 82.75 114 SER A C 1
ATOM 913 O O . SER A 1 114 ? -2.497 9.172 -2.411 1.00 82.75 114 SER A O 1
ATOM 915 N N . ALA A 1 115 ? -0.308 9.275 -2.875 1.00 85.69 115 ALA A N 1
ATOM 916 C CA . ALA A 1 115 ? -0.156 7.853 -3.125 1.00 85.69 115 ALA A CA 1
ATOM 917 C C . ALA A 1 115 ? 1.289 7.405 -2.908 1.00 85.69 115 ALA A C 1
ATOM 919 O O . ALA A 1 115 ? 2.236 8.159 -3.130 1.00 85.69 115 ALA A O 1
ATOM 920 N N . TYR A 1 116 ? 1.431 6.169 -2.454 1.00 90.62 116 TYR A N 1
ATOM 921 C CA . TYR A 1 116 ? 2.684 5.565 -2.047 1.00 90.62 116 TYR A CA 1
ATOM 922 C C . TYR A 1 116 ? 2.880 4.255 -2.798 1.00 90.62 116 TYR A C 1
ATOM 924 O O . TYR A 1 116 ? 1.986 3.408 -2.851 1.00 90.62 116 TYR A O 1
ATOM 932 N N . TRP A 1 117 ? 4.075 4.082 -3.345 1.00 91.19 117 TRP A N 1
ATOM 933 C CA . TRP A 1 117 ? 4.502 2.875 -4.037 1.00 91.19 117 TRP A CA 1
ATOM 934 C C . TRP A 1 117 ? 5.797 2.372 -3.437 1.00 91.19 117 TRP A C 1
ATOM 936 O O . TRP A 1 117 ? 6.589 3.151 -2.906 1.00 91.19 117 TRP A O 1
ATOM 946 N N . VAL A 1 118 ? 6.040 1.077 -3.579 1.00 93.75 118 VAL A N 1
ATOM 947 C CA . VAL A 1 118 ? 7.414 0.586 -3.546 1.00 93.75 118 VAL A CA 1
ATOM 948 C C . VAL A 1 118 ? 7.972 0.487 -4.946 1.00 93.75 118 VAL A C 1
ATOM 950 O O . VAL A 1 118 ? 7.233 0.336 -5.922 1.00 93.75 118 VAL A O 1
ATOM 953 N N . VAL A 1 119 ? 9.294 0.500 -5.007 1.00 93.50 119 VAL A N 1
ATOM 954 C CA . VAL A 1 119 ? 10.059 0.409 -6.235 1.00 93.50 119 VAL A CA 1
ATOM 955 C C . VAL A 1 119 ? 11.160 -0.636 -6.062 1.00 93.50 119 VAL A C 1
ATOM 957 O O . VAL A 1 119 ? 11.874 -0.659 -5.056 1.00 93.50 119 VAL A O 1
ATOM 960 N N . SER A 1 120 ? 11.305 -1.498 -7.063 1.00 95.19 120 SER A N 1
ATOM 961 C CA . SER A 1 120 ? 12.471 -2.346 -7.285 1.00 95.19 120 SER A CA 1
ATOM 962 C C . SER A 1 120 ? 13.452 -1.585 -8.168 1.00 95.19 120 SER A C 1
ATOM 964 O O . SER A 1 120 ? 13.425 -1.656 -9.398 1.00 95.19 120 SER A O 1
ATOM 966 N N . GLY A 1 121 ? 14.278 -0.768 -7.526 1.00 93.19 121 GLY A N 1
ATOM 967 C CA . GLY A 1 121 ? 15.243 0.090 -8.197 1.00 93.19 121 GLY A CA 1
ATOM 968 C C . GLY A 1 121 ? 16.637 -0.525 -8.315 1.00 93.19 121 GLY A C 1
ATOM 969 O O . GLY A 1 121 ? 16.804 -1.745 -8.302 1.00 93.19 121 GLY A O 1
ATOM 970 N N . ASN A 1 122 ? 17.645 0.337 -8.413 1.00 92.38 122 ASN A N 1
ATOM 971 C CA . ASN A 1 122 ? 19.049 -0.041 -8.345 1.00 92.38 122 ASN A CA 1
ATOM 972 C C . ASN A 1 122 ? 19.450 -0.273 -6.880 1.00 92.38 122 ASN A C 1
ATOM 974 O O . ASN A 1 122 ? 19.331 0.631 -6.055 1.00 92.38 12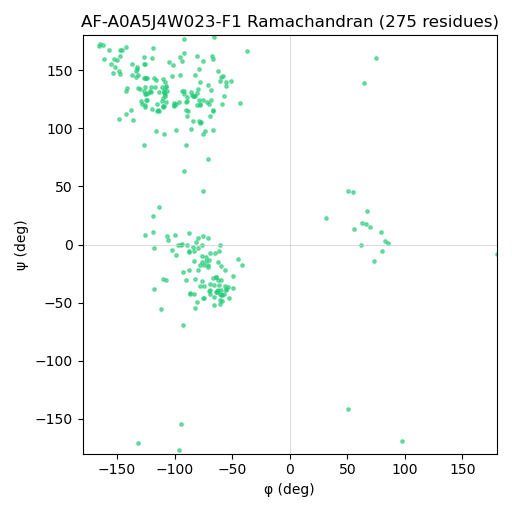2 ASN A O 1
ATOM 978 N N . ALA A 1 123 ? 19.923 -1.479 -6.559 1.00 90.44 123 ALA A N 1
ATOM 979 C CA . ALA A 1 123 ? 20.358 -1.840 -5.207 1.00 90.44 123 ALA A CA 1
ATOM 980 C C . ALA A 1 123 ? 21.679 -1.166 -4.787 1.00 90.44 123 ALA A C 1
ATOM 982 O O . ALA A 1 123 ? 21.981 -1.115 -3.600 1.00 90.44 123 ALA A O 1
ATOM 983 N N . ASN A 1 124 ? 22.451 -0.650 -5.749 1.00 91.44 124 ASN A N 1
ATOM 984 C CA . ASN A 1 124 ? 23.701 0.070 -5.493 1.00 91.44 124 ASN A CA 1
ATOM 985 C C . ASN A 1 124 ? 23.481 1.572 -5.245 1.00 91.44 124 ASN A C 1
ATOM 987 O O . ASN A 1 124 ? 24.434 2.290 -4.949 1.00 91.44 124 ASN A O 1
ATOM 991 N N . GLU A 1 125 ? 22.249 2.056 -5.401 1.00 90.25 125 GLU A N 1
ATOM 992 C CA . GLU A 1 125 ? 21.870 3.443 -5.144 1.00 90.25 125 GLU A CA 1
ATOM 993 C C . GLU A 1 125 ? 21.087 3.563 -3.839 1.00 90.25 125 GLU A C 1
ATOM 995 O O . GLU A 1 125 ? 20.456 2.617 -3.365 1.00 90.25 125 GLU A O 1
ATOM 1000 N N . ASP A 1 126 ? 21.103 4.765 -3.269 1.00 89.25 126 ASP A N 1
ATOM 1001 C CA . ASP A 1 126 ? 20.323 5.072 -2.079 1.00 89.25 126 ASP A CA 1
ATOM 1002 C C . ASP A 1 126 ? 18.803 5.053 -2.362 1.00 89.25 126 ASP A C 1
ATOM 1004 O O . ASP A 1 126 ? 18.337 5.141 -3.505 1.00 89.25 126 ASP A O 1
ATOM 1008 N N . PHE A 1 127 ? 17.995 4.960 -1.302 1.00 87.25 127 PHE A N 1
ATOM 1009 C CA . PHE A 1 127 ? 16.530 4.957 -1.390 1.00 87.25 127 PHE A CA 1
ATOM 1010 C C . PHE A 1 127 ? 15.942 6.27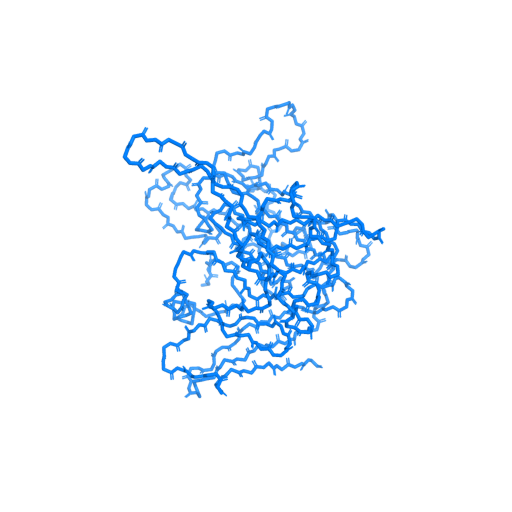8 -1.918 1.00 87.25 127 PHE A C 1
ATOM 1012 O O . PHE A 1 127 ? 14.740 6.368 -2.162 1.00 87.25 127 PHE A O 1
ATOM 1019 N N . THR A 1 128 ? 16.776 7.306 -2.093 1.00 87.38 128 THR A N 1
ATOM 1020 C CA . THR A 1 128 ? 16.417 8.609 -2.664 1.00 87.38 128 THR A CA 1
ATOM 1021 C C . THR A 1 128 ? 16.340 8.638 -4.198 1.00 87.38 128 THR A C 1
ATOM 1023 O O . THR A 1 128 ? 16.120 9.706 -4.775 1.00 87.38 128 THR A O 1
ATOM 1026 N N . GLN A 1 129 ? 16.478 7.484 -4.862 1.00 85.94 129 GLN A N 1
ATOM 1027 C CA . GLN A 1 129 ? 16.440 7.343 -6.324 1.00 85.94 129 GLN A CA 1
ATOM 1028 C C . GLN A 1 129 ? 15.057 7.578 -6.971 1.00 85.94 129 GLN A C 1
ATOM 1030 O O . GLN A 1 129 ? 14.970 7.660 -8.199 1.00 85.94 129 GLN A O 1
ATOM 1035 N N . GLN A 1 130 ? 13.985 7.740 -6.184 1.00 86.88 130 GLN A N 1
ATOM 1036 C CA . GLN A 1 130 ? 12.618 7.975 -6.672 1.00 86.88 130 GLN A CA 1
ATOM 1037 C C . GLN A 1 130 ? 12.206 6.945 -7.752 1.00 86.88 130 GLN A C 1
ATOM 1039 O O . GLN A 1 130 ? 12.558 5.772 -7.707 1.00 86.88 130 GLN A O 1
ATOM 1044 N N . PHE A 1 131 ? 11.480 7.371 -8.784 1.00 85.25 131 PHE A N 1
ATOM 1045 C CA . PHE A 1 131 ? 11.076 6.490 -9.881 1.00 85.25 131 PHE A CA 1
ATOM 1046 C C . PHE A 1 131 ? 12.166 6.268 -10.942 1.00 85.25 131 PHE A C 1
ATOM 1048 O O . PHE A 1 131 ? 11.910 5.559 -11.908 1.00 85.25 131 PHE A O 1
ATOM 1055 N N . ASN A 1 132 ? 13.376 6.828 -10.799 1.00 83.75 132 ASN A N 1
ATOM 1056 C CA . ASN A 1 132 ? 14.376 6.866 -11.878 1.00 83.75 132 ASN A CA 1
ATOM 1057 C C . ASN A 1 132 ? 14.719 5.489 -12.460 1.00 83.75 132 ASN A C 1
ATOM 1059 O O . ASN A 1 132 ? 14.902 5.361 -13.669 1.00 83.75 132 ASN A O 1
ATOM 1063 N N . ALA A 1 133 ? 14.810 4.470 -11.604 1.00 84.50 133 ALA A N 1
ATOM 1064 C CA . ALA A 1 133 ? 15.183 3.112 -11.996 1.00 84.50 133 ALA A CA 1
ATOM 1065 C C . ALA A 1 133 ? 14.059 2.335 -12.698 1.00 84.50 133 ALA A C 1
ATOM 1067 O O . ALA A 1 133 ? 14.298 1.250 -13.219 1.00 84.50 133 ALA A O 1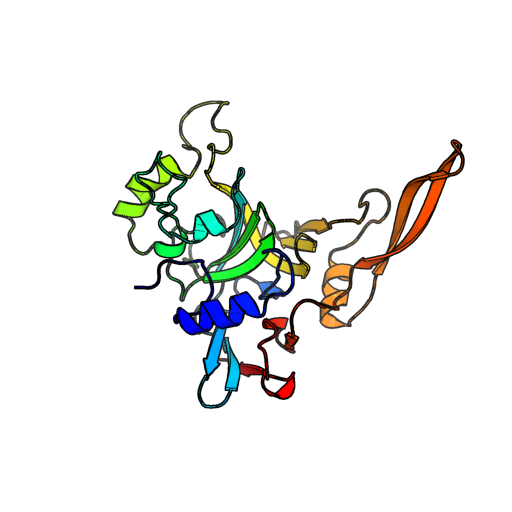
ATOM 1068 N N . VAL A 1 134 ? 12.840 2.871 -12.691 1.00 85.88 134 VAL A N 1
ATOM 1069 C CA . VAL A 1 134 ? 11.659 2.226 -13.265 1.00 85.88 134 VAL A CA 1
ATOM 1070 C C . VAL A 1 134 ? 11.042 3.052 -14.385 1.00 85.88 134 VAL A C 1
ATOM 1072 O O . VAL A 1 134 ? 9.959 2.719 -14.833 1.00 85.88 134 VAL A O 1
ATOM 1075 N N . ILE A 1 135 ? 11.704 4.105 -14.872 1.00 83.25 135 ILE A N 1
ATOM 1076 C CA . ILE A 1 135 ? 11.228 4.859 -16.038 1.00 83.25 135 ILE A CA 1
ATOM 1077 C C . ILE A 1 135 ? 11.551 4.095 -17.332 1.00 83.25 135 ILE A C 1
ATOM 1079 O O . ILE A 1 135 ? 12.721 3.878 -17.639 1.00 83.25 135 ILE A O 1
ATOM 1083 N N . ASN A 1 136 ? 10.522 3.743 -18.108 1.00 80.44 136 ASN A N 1
ATOM 1084 C CA . ASN A 1 136 ? 10.644 3.026 -19.383 1.00 80.44 136 ASN A CA 1
ATOM 1085 C C . ASN A 1 136 ? 11.155 3.922 -20.524 1.00 80.44 136 ASN A C 1
ATOM 1087 O O . ASN A 1 136 ? 12.043 3.520 -21.269 1.00 80.44 136 ASN A O 1
ATOM 1091 N N . ASP A 1 137 ? 10.602 5.131 -20.667 1.00 79.94 137 ASP A N 1
ATOM 1092 C CA . ASP A 1 137 ? 10.989 6.099 -21.702 1.00 79.94 137 ASP A CA 1
ATOM 1093 C C . ASP A 1 137 ? 11.579 7.348 -21.044 1.00 79.94 137 ASP A C 1
ATOM 1095 O O . ASP A 1 137 ? 10.876 8.233 -20.541 1.00 79.94 137 ASP A O 1
ATOM 1099 N N . ARG A 1 138 ? 12.912 7.384 -20.991 1.00 80.69 138 ARG A N 1
ATOM 1100 C CA . ARG A 1 138 ? 13.643 8.423 -20.268 1.00 80.69 138 ARG A CA 1
ATOM 1101 C C . ARG A 1 138 ? 13.675 9.751 -21.015 1.00 80.69 138 ARG A C 1
ATOM 1103 O O . ARG A 1 138 ? 13.680 10.791 -20.360 1.00 80.69 138 ARG A O 1
ATOM 1110 N N . GLU A 1 139 ? 13.671 9.728 -22.346 1.00 79.25 139 GLU A N 1
ATOM 1111 C CA . GLU A 1 139 ? 13.594 10.944 -23.162 1.00 79.25 139 GLU A CA 1
ATOM 1112 C C . GLU A 1 139 ? 12.243 11.620 -22.948 1.00 79.25 139 GLU A C 1
ATOM 1114 O O . GLU A 1 139 ? 12.189 12.772 -22.512 1.00 79.25 139 GLU A O 1
ATOM 1119 N N . PHE A 1 140 ? 11.155 10.861 -23.104 1.00 75.69 140 PHE A N 1
ATOM 1120 C CA . PHE A 1 140 ? 9.810 11.362 -22.859 1.00 75.69 140 PHE A CA 1
ATOM 1121 C C . PHE A 1 140 ? 9.628 11.853 -21.421 1.00 75.69 140 PHE A C 1
ATOM 1123 O O . PHE A 1 140 ? 9.029 12.910 -21.198 1.00 75.69 140 PHE A O 1
ATOM 1130 N N . TYR A 1 141 ? 10.131 11.101 -20.436 1.00 74.94 141 TYR A N 1
ATOM 1131 C CA . TYR A 1 141 ? 10.065 11.496 -19.032 1.00 74.94 141 TYR A CA 1
ATOM 1132 C C . TYR A 1 141 ? 10.793 12.816 -18.787 1.00 74.94 141 TYR A C 1
ATOM 1134 O O . TYR A 1 141 ? 10.213 13.707 -18.177 1.00 74.94 141 TYR A O 1
ATOM 1142 N N . ASN A 1 142 ? 12.021 12.980 -19.284 1.00 77.75 142 ASN A N 1
ATOM 1143 C CA . ASN A 1 142 ? 12.792 14.209 -19.095 1.00 77.75 142 ASN A CA 1
ATOM 1144 C C . ASN A 1 142 ? 12.121 15.415 -19.770 1.00 77.75 142 ASN A C 1
ATOM 1146 O O . ASN A 1 142 ? 12.037 16.490 -19.169 1.00 77.75 142 ASN A O 1
ATOM 1150 N N . ASP A 1 143 ? 11.579 15.227 -20.974 1.00 75.31 143 ASP A N 1
ATOM 1151 C CA . ASP A 1 143 ? 10.848 16.268 -21.699 1.00 75.31 143 ASP A CA 1
ATOM 1152 C C . ASP A 1 143 ? 9.549 16.670 -20.995 1.00 75.31 143 ASP A C 1
ATOM 1154 O O . ASP A 1 143 ? 9.164 17.846 -21.006 1.00 75.31 143 ASP A O 1
ATOM 1158 N N . SER A 1 144 ? 8.892 15.701 -20.353 1.00 70.81 144 SER A N 1
ATOM 1159 C CA . SER A 1 144 ? 7.586 15.865 -19.718 1.00 70.81 144 SER A CA 1
ATOM 1160 C C . SER A 1 144 ? 7.664 16.289 -18.251 1.00 70.81 144 SER A C 1
ATOM 1162 O O . SER A 1 144 ? 6.781 17.001 -17.775 1.00 70.81 144 SER A O 1
ATOM 1164 N N . ALA A 1 145 ? 8.707 15.893 -17.515 1.00 70.88 145 ALA A N 1
ATOM 1165 C CA . ALA A 1 145 ? 8.814 16.063 -16.064 1.00 70.88 145 ALA A CA 1
ATOM 1166 C C . ALA A 1 145 ? 8.651 17.525 -15.637 1.00 70.88 145 ALA A C 1
ATOM 1168 O O . ALA A 1 145 ? 7.994 17.807 -14.637 1.00 70.88 145 ALA A O 1
ATOM 1169 N N . LYS A 1 146 ? 9.150 18.466 -16.448 1.00 72.12 146 LYS A N 1
ATOM 1170 C CA . LYS A 1 146 ? 9.010 19.913 -16.229 1.00 72.12 146 LYS A CA 1
ATOM 1171 C C . LYS A 1 146 ? 7.560 20.410 -16.182 1.00 72.12 146 LYS A C 1
ATOM 1173 O O . LYS A 1 146 ? 7.330 21.507 -15.684 1.00 72.12 146 LYS A O 1
ATOM 1178 N N . TYR A 1 147 ? 6.586 19.660 -16.690 1.00 67.31 147 TYR A N 1
ATOM 1179 C CA . TYR A 1 147 ? 5.172 20.037 -16.617 1.00 67.31 147 TYR A CA 1
ATOM 1180 C C . TYR A 1 147 ? 4.502 19.568 -15.321 1.00 67.31 147 TYR A C 1
ATOM 1182 O O . TYR A 1 147 ? 3.501 20.153 -14.919 1.00 67.31 147 TYR A O 1
ATOM 1190 N N . PHE A 1 148 ? 5.060 18.556 -14.649 1.00 65.94 148 PHE A N 1
ATOM 1191 C CA . PHE A 1 148 ? 4.398 17.873 -13.532 1.00 65.94 148 PHE A CA 1
ATOM 1192 C C . PHE A 1 148 ? 5.151 18.011 -12.212 1.00 65.94 148 PHE A C 1
ATOM 1194 O O . PHE A 1 148 ? 4.514 18.204 -11.182 1.00 65.94 148 PHE A O 1
ATOM 1201 N N . PHE A 1 149 ? 6.483 17.966 -12.237 1.00 69.25 149 PHE A N 1
ATOM 1202 C CA . PHE A 1 149 ? 7.331 18.147 -11.062 1.00 69.25 149 PHE A CA 1
ATOM 1203 C C . PHE A 1 149 ? 7.801 19.597 -10.933 1.00 69.25 149 PHE A C 1
ATOM 1205 O O . PHE A 1 149 ? 8.061 20.233 -11.961 1.00 69.25 149 PHE A O 1
ATOM 1212 N N . PRO A 1 150 ? 7.966 20.121 -9.705 1.00 67.19 150 PRO A N 1
ATOM 1213 C CA . PRO A 1 150 ? 8.716 21.353 -9.460 1.00 67.19 150 PRO A CA 1
ATOM 1214 C C . PRO A 1 150 ? 10.103 21.292 -10.121 1.00 67.19 150 PRO A C 1
ATOM 1216 O O . PRO A 1 150 ? 10.730 20.228 -10.197 1.00 67.19 150 PRO A O 1
ATOM 1219 N N . THR A 1 151 ? 10.550 22.405 -10.694 1.00 61.25 151 THR A N 1
ATOM 1220 C CA . THR A 1 151 ? 11.830 22.464 -11.399 1.00 61.25 151 THR A CA 1
ATOM 1221 C C . THR A 1 151 ? 12.941 22.755 -10.389 1.00 61.25 151 THR A C 1
ATOM 1223 O O . THR A 1 151 ? 13.210 23.915 -10.106 1.00 61.25 151 THR A O 1
ATOM 1226 N N . ILE A 1 152 ? 13.667 21.712 -9.963 1.00 54.03 152 ILE A N 1
ATOM 1227 C CA . ILE A 1 152 ? 14.728 21.683 -8.918 1.00 54.03 152 ILE A CA 1
ATOM 1228 C C . ILE A 1 152 ? 15.728 22.871 -8.916 1.00 54.03 152 ILE A C 1
ATOM 1230 O O . ILE A 1 152 ? 16.440 23.079 -7.936 1.00 54.03 152 ILE A O 1
ATOM 1234 N N . LYS A 1 153 ? 15.848 23.646 -9.998 1.00 50.84 153 LYS A N 1
ATOM 1235 C CA . LYS A 1 153 ? 16.933 24.610 -10.211 1.00 50.84 153 LYS A CA 1
ATOM 1236 C C . LYS A 1 153 ? 16.650 26.085 -9.899 1.00 50.84 153 LYS A C 1
ATOM 1238 O O . LYS A 1 153 ? 17.626 26.828 -9.948 1.00 50.84 153 LYS A O 1
ATOM 1243 N N . VAL A 1 154 ? 15.431 26.559 -9.610 1.00 41.94 154 VAL A N 1
ATOM 1244 C CA . VAL A 1 154 ? 15.214 28.023 -9.484 1.00 41.94 154 VAL A CA 1
ATOM 1245 C C . VAL A 1 154 ? 14.122 28.410 -8.469 1.00 41.94 154 VAL A C 1
ATOM 1247 O O . VAL A 1 154 ? 12.939 28.330 -8.770 1.00 41.94 154 VAL A O 1
ATOM 1250 N N . ASP A 1 155 ? 14.575 28.956 -7.334 1.00 36.53 155 ASP A N 1
ATOM 1251 C CA . ASP A 1 155 ? 13.887 29.935 -6.469 1.00 36.53 155 ASP A CA 1
ATOM 1252 C C . ASP A 1 155 ? 12.723 29.467 -5.560 1.00 36.53 155 ASP A C 1
ATOM 1254 O O . ASP A 1 155 ? 12.107 28.421 -5.733 1.00 36.53 155 ASP A O 1
ATOM 1258 N N . ILE A 1 156 ? 12.438 30.291 -4.545 1.00 39.16 156 ILE A N 1
ATOM 1259 C CA . ILE A 1 156 ? 11.549 30.082 -3.380 1.00 39.16 156 ILE A CA 1
ATOM 1260 C C . ILE A 1 156 ? 10.069 29.839 -3.785 1.00 39.16 156 ILE A C 1
ATOM 1262 O O . ILE A 1 156 ? 9.237 29.499 -2.948 1.00 39.16 156 ILE A O 1
ATOM 1266 N N . TYR A 1 157 ? 9.752 29.966 -5.078 1.00 43.56 157 TYR A N 1
ATOM 1267 C CA . TYR A 1 157 ? 8.431 29.782 -5.687 1.00 43.56 157 TYR A CA 1
ATOM 1268 C C . TYR A 1 157 ? 8.233 28.418 -6.369 1.00 43.56 157 TYR A C 1
ATOM 1270 O O . TYR A 1 157 ? 7.208 28.216 -7.022 1.00 43.56 157 TYR A O 1
ATOM 1278 N N . ASP A 1 158 ? 9.167 27.473 -6.223 1.00 48.22 158 ASP A N 1
ATOM 1279 C CA . ASP A 1 158 ? 9.031 26.096 -6.729 1.00 48.22 158 ASP A CA 1
ATOM 1280 C C . ASP A 1 158 ? 8.068 25.254 -5.851 1.00 48.22 158 ASP A C 1
ATOM 1282 O O . ASP A 1 158 ? 8.341 24.123 -5.442 1.00 48.22 158 ASP A O 1
ATOM 1286 N N . GLU A 1 159 ? 6.916 25.846 -5.517 1.00 56.84 159 GLU A N 1
ATOM 1287 C CA . GLU A 1 159 ? 5.783 25.177 -4.889 1.00 56.84 159 GLU A CA 1
ATOM 1288 C C . GLU A 1 159 ? 5.167 24.152 -5.856 1.00 56.84 159 GLU A C 1
ATOM 1290 O O . GLU A 1 159 ? 5.349 24.211 -7.077 1.00 56.84 159 GLU A O 1
ATOM 1295 N N . LYS A 1 160 ? 4.416 23.184 -5.306 1.00 61.84 160 LYS A N 1
ATOM 1296 C CA . LYS A 1 160 ? 3.691 22.171 -6.088 1.00 61.84 160 LYS A CA 1
ATOM 1297 C C . LYS A 1 160 ? 3.007 22.822 -7.292 1.00 61.84 160 LYS A C 1
ATOM 1299 O O . LYS A 1 160 ? 2.142 23.683 -7.130 1.00 61.84 160 LYS A O 1
ATOM 1304 N N . LYS A 1 161 ? 3.335 22.370 -8.504 1.00 64.31 161 LYS A N 1
ATOM 1305 C CA . LYS A 1 161 ? 2.699 22.887 -9.722 1.00 64.31 161 LYS A CA 1
ATOM 1306 C C . LYS A 1 161 ? 1.185 22.681 -9.662 1.00 64.31 161 LYS A C 1
ATOM 1308 O O . LYS A 1 161 ? 0.698 21.695 -9.098 1.00 64.31 161 LYS A O 1
ATOM 1313 N N . ILE A 1 162 ? 0.425 23.622 -10.221 1.00 64.25 162 ILE A N 1
ATOM 1314 C CA . ILE A 1 162 ? -1.025 23.469 -10.393 1.00 64.25 162 ILE A CA 1
ATOM 1315 C C . ILE A 1 162 ? -1.243 22.221 -11.248 1.00 64.25 162 ILE A C 1
ATOM 1317 O O . ILE A 1 162 ? -0.718 22.134 -12.354 1.00 64.25 162 ILE A O 1
ATOM 1321 N N . LEU A 1 163 ? -1.977 21.243 -10.706 1.00 64.06 163 LEU A N 1
ATOM 1322 C CA . LEU A 1 163 ? -2.217 19.942 -11.351 1.00 64.06 163 LEU A CA 1
ATOM 1323 C C . LEU A 1 163 ? -0.940 19.113 -11.579 1.00 64.06 163 LEU A C 1
ATOM 1325 O O . LEU A 1 163 ? -0.934 18.169 -12.365 1.00 64.06 163 LEU A O 1
ATOM 1329 N N . GLY A 1 164 ? 0.125 19.462 -10.858 1.00 67.00 164 GLY A N 1
ATOM 1330 C CA . GLY A 1 164 ? 1.363 18.711 -10.776 1.00 67.00 164 GLY A CA 1
ATOM 1331 C C . GLY A 1 164 ? 1.410 17.794 -9.560 1.00 67.00 164 GLY A C 1
ATOM 1332 O O . GLY A 1 164 ? 0.464 17.676 -8.770 1.00 67.00 164 GLY A O 1
ATOM 1333 N N . LEU A 1 165 ? 2.558 17.148 -9.425 1.00 72.44 165 LEU A N 1
ATOM 1334 C CA . LEU A 1 165 ? 2.859 16.174 -8.396 1.00 72.44 165 LEU A CA 1
ATOM 1335 C C . LEU A 1 165 ? 4.230 16.475 -7.790 1.00 72.44 165 LEU A C 1
ATOM 1337 O O . LEU A 1 165 ? 5.152 16.910 -8.478 1.00 72.44 165 LEU A O 1
ATOM 1341 N N . ALA A 1 166 ? 4.362 16.253 -6.489 1.00 77.75 166 ALA A N 1
ATOM 1342 C CA . ALA A 1 166 ? 5.618 16.433 -5.778 1.00 77.75 166 ALA A CA 1
ATOM 1343 C C . ALA A 1 166 ? 5.971 15.167 -5.006 1.00 77.75 166 ALA A C 1
ATOM 1345 O O . ALA A 1 166 ? 5.096 14.505 -4.446 1.00 77.75 166 ALA A O 1
ATOM 1346 N N . ILE A 1 167 ? 7.263 14.848 -4.953 1.00 80.56 167 ILE A N 1
ATOM 1347 C CA . ILE A 1 167 ? 7.760 13.813 -4.051 1.00 80.56 167 ILE A CA 1
ATOM 1348 C C . ILE A 1 167 ? 7.638 14.350 -2.627 1.00 80.56 167 ILE A C 1
ATOM 1350 O O . ILE A 1 167 ? 8.338 15.284 -2.244 1.00 80.56 167 ILE A O 1
ATOM 1354 N N . GLU A 1 168 ? 6.732 13.770 -1.846 1.00 82.56 168 GLU A N 1
ATOM 1355 C CA . GLU A 1 168 ? 6.522 14.167 -0.453 1.00 82.56 168 GLU A CA 1
ATOM 1356 C C . GLU A 1 168 ? 7.489 13.417 0.463 1.00 82.56 168 GLU A C 1
ATOM 1358 O O . GLU A 1 168 ? 8.025 13.973 1.427 1.00 82.56 168 GLU A O 1
ATOM 1363 N N . ARG A 1 169 ? 7.670 12.116 0.203 1.00 87.75 169 ARG A N 1
ATOM 1364 C CA . ARG A 1 169 ? 8.396 11.212 1.099 1.00 87.75 169 ARG A CA 1
ATOM 1365 C C . ARG A 1 169 ? 9.121 10.127 0.330 1.00 87.75 169 ARG A C 1
ATOM 1367 O O . ARG A 1 169 ? 8.625 9.615 -0.665 1.00 87.75 169 ARG A O 1
ATOM 1374 N N . GLN A 1 170 ? 10.270 9.737 0.863 1.00 91.25 170 GLN A N 1
ATOM 1375 C CA . GLN A 1 170 ? 10.997 8.540 0.466 1.00 91.25 170 GLN A CA 1
ATOM 1376 C C . GLN A 1 170 ? 11.399 7.785 1.731 1.00 91.25 170 GLN A C 1
ATOM 1378 O O . GLN A 1 170 ? 11.554 8.395 2.797 1.00 91.25 170 GLN A O 1
ATOM 1383 N N . GLY A 1 171 ? 11.525 6.469 1.634 1.00 93.19 171 GLY A N 1
ATOM 1384 C CA . GLY A 1 171 ? 11.877 5.644 2.779 1.00 93.19 171 GLY A CA 1
ATOM 1385 C C . GLY A 1 171 ? 12.304 4.239 2.399 1.00 93.19 171 GLY A C 1
ATOM 1386 O O . GLY A 1 171 ? 12.167 3.815 1.256 1.00 93.19 171 GLY A O 1
ATOM 1387 N N . ILE A 1 172 ? 12.815 3.515 3.385 1.00 94.25 172 ILE A N 1
ATOM 1388 C CA . ILE A 1 172 ? 13.307 2.143 3.225 1.00 94.25 172 ILE A CA 1
ATOM 1389 C C . ILE A 1 172 ? 12.224 1.109 3.530 1.00 94.25 1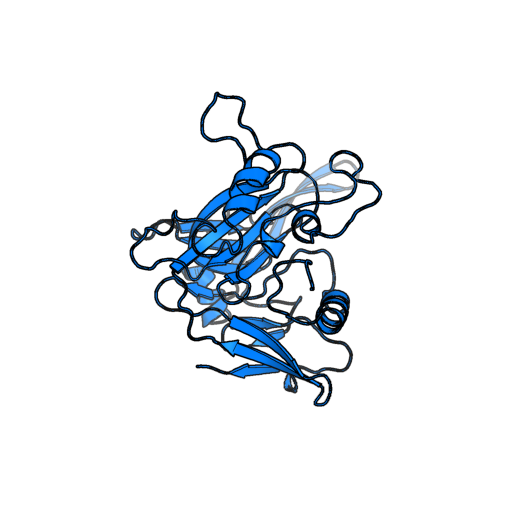72 ILE A C 1
ATOM 1391 O O . ILE A 1 172 ? 12.286 -0.019 3.056 1.00 94.25 172 ILE A O 1
ATOM 1395 N N . SER A 1 173 ? 11.212 1.466 4.315 1.00 94.81 173 SER A N 1
ATOM 1396 C CA . SER A 1 173 ? 10.098 0.575 4.606 1.00 94.81 173 SER A CA 1
ATOM 1397 C C . SER A 1 173 ? 8.835 1.367 4.902 1.00 94.81 173 SER A C 1
ATOM 1399 O O . SER A 1 173 ? 8.887 2.516 5.351 1.00 94.81 173 SER A O 1
ATOM 1401 N N . MET A 1 174 ? 7.686 0.755 4.640 1.00 95.69 174 MET A N 1
ATOM 1402 C CA . MET A 1 174 ? 6.390 1.334 4.953 1.00 95.69 174 MET A CA 1
ATOM 1403 C C . MET A 1 174 ? 5.423 0.258 5.424 1.00 95.69 174 MET A C 1
ATOM 1405 O O . MET A 1 174 ? 5.271 -0.796 4.806 1.00 95.69 174 MET A O 1
ATOM 1409 N N . THR A 1 175 ? 4.761 0.562 6.536 1.00 95.62 175 THR A N 1
ATOM 1410 C CA . THR A 1 175 ? 3.680 -0.232 7.110 1.00 95.62 175 THR A CA 1
ATOM 1411 C C . THR A 1 175 ? 2.381 0.563 7.042 1.00 95.62 175 THR A C 1
ATOM 1413 O O . THR A 1 175 ? 2.277 1.606 7.684 1.00 95.62 175 THR A O 1
ATOM 1416 N N . ALA A 1 176 ? 1.391 0.093 6.287 1.00 94.31 176 ALA A N 1
ATOM 1417 C CA . ALA A 1 176 ? 0.105 0.761 6.096 1.00 94.31 176 ALA A CA 1
ATOM 1418 C C . ALA A 1 176 ? -1.041 -0.082 6.676 1.00 94.31 176 ALA A C 1
ATOM 1420 O O . ALA A 1 176 ? -1.330 -1.173 6.193 1.00 94.31 176 ALA A O 1
ATOM 1421 N N . LEU A 1 177 ? -1.711 0.429 7.714 1.00 92.31 177 LEU A N 1
ATOM 1422 C CA . LEU A 1 177 ? -2.868 -0.237 8.332 1.00 92.31 177 LEU A CA 1
ATOM 1423 C C . LEU A 1 177 ? -4.159 0.062 7.563 1.00 92.31 177 LEU A C 1
ATOM 1425 O O . LEU A 1 177 ? -5.007 -0.804 7.350 1.00 92.31 177 LEU A O 1
ATOM 1429 N N . ALA A 1 178 ? -4.309 1.324 7.172 1.00 89.38 178 ALA A N 1
ATOM 1430 C CA . ALA A 1 178 ? -5.445 1.858 6.439 1.00 89.38 178 ALA A CA 1
ATOM 1431 C C . ALA A 1 178 ? -5.004 3.136 5.702 1.00 89.38 178 ALA A C 1
ATOM 1433 O O . ALA A 1 178 ? -3.945 3.685 6.021 1.00 89.38 178 ALA A O 1
ATOM 1434 N N . PRO A 1 179 ? -5.810 3.660 4.766 1.00 86.12 179 PRO A N 1
ATOM 1435 C CA . PRO A 1 179 ? -5.470 4.896 4.068 1.00 86.12 179 PRO A CA 1
ATOM 1436 C C . PRO A 1 179 ? -5.218 6.043 5.052 1.00 86.12 179 PRO A C 1
ATOM 1438 O O . PRO A 1 179 ? -5.952 6.184 6.042 1.00 86.12 179 PRO A O 1
ATOM 1441 N N . LYS A 1 180 ? -4.161 6.833 4.822 1.00 87.75 180 LYS A N 1
ATOM 1442 C CA . LYS A 1 180 ? -3.665 7.880 5.750 1.00 87.75 180 LYS A CA 1
ATOM 1443 C C . LYS A 1 180 ? -3.327 7.406 7.181 1.00 87.75 180 LYS A C 1
ATOM 1445 O O . LYS A 1 180 ? -3.170 8.243 8.077 1.00 87.75 180 LYS A O 1
ATOM 1450 N N . ASN A 1 181 ? -3.227 6.096 7.414 1.00 91.38 181 ASN A N 1
ATOM 1451 C CA . ASN A 1 181 ? -2.848 5.474 8.684 1.00 91.38 181 ASN A CA 1
ATOM 1452 C C . ASN A 1 181 ? -1.687 4.506 8.451 1.00 91.38 181 ASN A C 1
ATOM 1454 O O . ASN A 1 181 ? -1.878 3.306 8.242 1.00 91.38 181 ASN A O 1
ATOM 1458 N N . TYR A 1 182 ? -0.478 5.051 8.468 1.00 93.19 182 TYR A N 1
ATOM 1459 C CA . TYR A 1 182 ? 0.735 4.335 8.113 1.00 93.19 182 TYR A CA 1
ATOM 1460 C C . TYR A 1 182 ? 1.942 4.825 8.912 1.00 93.19 182 TYR A C 1
ATOM 1462 O O . TYR A 1 182 ? 1.942 5.885 9.543 1.00 93.19 182 TYR A O 1
ATOM 1470 N N . MET A 1 183 ? 3.011 4.051 8.829 1.00 94.81 183 MET A N 1
ATOM 1471 C CA . MET A 1 183 ? 4.344 4.400 9.281 1.00 94.81 183 MET A CA 1
ATOM 1472 C C . MET A 1 183 ? 5.316 4.214 8.122 1.00 94.81 183 MET A C 1
ATOM 1474 O O . MET A 1 183 ? 5.269 3.189 7.449 1.00 94.81 183 MET A O 1
ATOM 1478 N N . ILE A 1 184 ? 6.211 5.177 7.921 1.00 94.38 184 ILE A N 1
ATOM 1479 C CA . ILE A 1 184 ? 7.321 5.074 6.969 1.00 94.38 184 ILE A CA 1
ATOM 1480 C C . ILE A 1 184 ? 8.649 5.243 7.705 1.00 94.38 184 ILE A C 1
ATOM 1482 O O . ILE A 1 184 ? 8.802 6.167 8.508 1.00 94.38 184 ILE A O 1
ATOM 1486 N N . GLU A 1 185 ? 9.605 4.360 7.444 1.00 93.31 185 GLU A N 1
ATOM 1487 C CA . GLU A 1 185 ? 10.981 4.495 7.917 1.00 93.31 185 GLU A CA 1
ATOM 1488 C C . GLU A 1 185 ? 11.781 5.294 6.896 1.00 93.31 185 GLU A C 1
ATOM 1490 O O . GLU A 1 185 ? 11.961 4.873 5.755 1.00 93.31 185 GLU A O 1
ATOM 1495 N N . THR A 1 186 ? 12.228 6.481 7.298 1.00 86.19 186 THR A N 1
ATOM 1496 C CA . THR A 1 186 ? 12.833 7.464 6.383 1.00 86.19 186 THR A CA 1
ATOM 1497 C C . THR A 1 186 ? 14.356 7.389 6.318 1.00 86.19 186 THR A C 1
ATOM 1499 O O . THR A 1 186 ? 14.967 8.194 5.628 1.00 86.19 186 THR A O 1
ATOM 1502 N N . ASN A 1 187 ? 14.981 6.486 7.075 1.00 82.31 187 ASN A N 1
ATOM 1503 C CA . ASN A 1 187 ? 16.412 6.208 7.016 1.00 82.31 187 ASN A CA 1
ATOM 1504 C C . ASN A 1 187 ? 16.736 4.857 7.672 1.00 82.31 187 ASN A C 1
ATOM 1506 O O . ASN A 1 187 ? 15.902 4.270 8.362 1.00 82.31 187 ASN A O 1
ATOM 1510 N N . TYR A 1 188 ? 17.984 4.418 7.517 1.00 74.12 188 TYR A N 1
ATOM 1511 C CA . TYR A 1 188 ? 18.516 3.198 8.132 1.00 74.12 188 TYR A CA 1
ATOM 1512 C C . TYR A 1 188 ? 18.695 3.286 9.659 1.00 74.12 188 TYR A C 1
ATOM 1514 O O . TYR A 1 188 ? 18.837 2.264 10.320 1.00 74.12 188 TYR A O 1
ATOM 1522 N N . ASN A 1 189 ? 18.622 4.488 10.243 1.00 72.00 189 ASN A N 1
ATOM 1523 C CA . ASN A 1 189 ? 18.815 4.715 11.683 1.00 72.00 189 ASN A CA 1
ATOM 1524 C C . ASN A 1 189 ? 17.519 4.549 12.498 1.00 72.00 189 ASN A C 1
ATOM 1526 O O . ASN A 1 189 ? 17.470 4.914 13.671 1.00 72.00 189 ASN A O 1
ATOM 1530 N N . GLY A 1 190 ? 16.449 4.038 11.882 1.00 68.50 190 GLY A N 1
ATOM 1531 C CA . GLY A 1 190 ? 15.185 3.757 12.560 1.00 68.50 190 GLY A CA 1
ATOM 1532 C C . GLY A 1 190 ? 14.295 4.980 12.795 1.00 68.50 190 GLY A C 1
ATOM 1533 O O . GLY A 1 190 ? 13.281 4.861 13.490 1.00 68.50 190 GLY A O 1
ATOM 1534 N N . ASN A 1 191 ? 14.609 6.139 12.199 1.00 84.44 191 ASN A N 1
ATOM 1535 C CA . ASN A 1 191 ? 13.695 7.277 12.241 1.00 84.44 191 ASN A CA 1
ATOM 1536 C C . ASN A 1 191 ? 12.440 6.930 11.442 1.00 84.44 191 ASN A C 1
ATOM 1538 O O . ASN A 1 191 ? 12.474 6.764 10.219 1.00 84.44 191 ASN A O 1
ATOM 1542 N N . SER A 1 192 ? 11.320 6.858 12.152 1.00 89.31 192 SER A N 1
ATOM 1543 C CA . SER A 1 192 ? 10.014 6.587 11.575 1.00 89.31 192 SER A CA 1
ATOM 1544 C C . SER A 1 192 ? 9.138 7.829 11.638 1.00 89.31 192 SER A C 1
ATOM 1546 O O . SER A 1 192 ? 9.158 8.597 12.602 1.00 89.31 192 SER A O 1
ATOM 1548 N N . LYS A 1 193 ? 8.350 8.036 10.587 1.00 91.12 193 LYS A N 1
ATOM 1549 C CA . LYS A 1 193 ? 7.285 9.033 10.564 1.00 91.12 193 LYS A CA 1
ATOM 1550 C C . LYS A 1 193 ? 5.955 8.299 10.593 1.00 91.12 193 LYS A C 1
ATOM 1552 O O . LYS A 1 193 ? 5.651 7.520 9.693 1.00 91.12 193 LYS A O 1
ATOM 1557 N N . ILE A 1 194 ? 5.174 8.565 11.635 1.00 92.62 194 ILE A N 1
ATOM 1558 C CA . ILE A 1 194 ? 3.851 7.978 11.841 1.00 92.62 194 ILE A CA 1
ATOM 1559 C C . ILE A 1 194 ? 2.792 8.983 11.383 1.00 92.62 194 ILE A C 1
ATOM 1561 O O . ILE A 1 194 ? 2.695 10.103 11.893 1.00 92.62 194 ILE A O 1
ATOM 1565 N N . LYS A 1 195 ? 1.971 8.581 10.414 1.00 91.50 195 LYS A N 1
ATOM 1566 C CA . LYS A 1 195 ? 0.815 9.340 9.944 1.00 91.50 195 LYS A CA 1
ATOM 1567 C C . LYS A 1 195 ? -0.439 8.601 10.375 1.00 91.50 195 LYS A C 1
ATOM 1569 O O . LYS A 1 195 ? -0.651 7.468 9.974 1.00 91.50 195 LYS A O 1
ATOM 1574 N N . LEU A 1 196 ? -1.265 9.248 11.193 1.00 91.50 196 LEU A N 1
ATOM 1575 C CA . LEU A 1 196 ? -2.537 8.694 11.655 1.00 91.50 196 LEU A CA 1
ATOM 1576 C C . LEU A 1 196 ? -3.638 9.715 11.422 1.00 91.50 196 LEU A C 1
ATOM 1578 O O . LEU A 1 196 ? -3.557 10.850 11.907 1.00 91.50 196 LEU A O 1
ATOM 1582 N N . LYS A 1 197 ? -4.676 9.321 10.688 1.00 87.75 197 LYS A N 1
ATOM 1583 C CA . LYS A 1 197 ? -5.848 10.154 10.443 1.00 87.75 197 LYS A CA 1
ATOM 1584 C C . LYS A 1 197 ? -6.899 9.879 11.507 1.00 87.75 197 LYS A C 1
ATOM 1586 O O . LYS A 1 197 ? -7.299 8.752 11.759 1.00 87.75 197 LYS A O 1
ATOM 1591 N N . GLY A 1 198 ? -7.389 10.955 12.116 1.00 86.06 198 GLY A N 1
ATOM 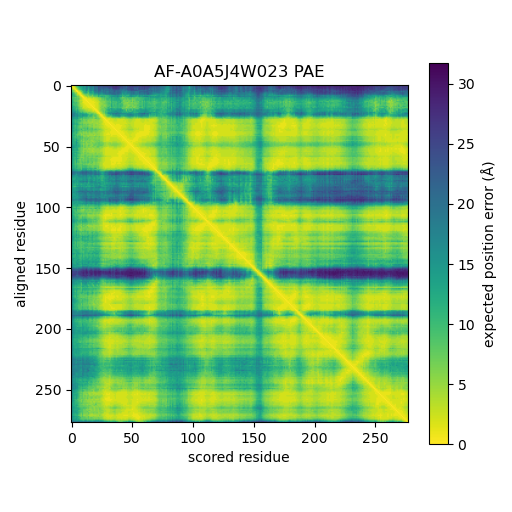1592 C CA . GLY A 1 198 ? -8.439 10.875 13.127 1.00 86.06 198 GLY A CA 1
ATOM 1593 C C . GLY A 1 198 ? -7.938 10.534 14.530 1.00 86.06 198 GLY A C 1
ATOM 1594 O O . GLY A 1 198 ? -8.770 10.445 15.429 1.00 86.06 198 GLY A O 1
ATOM 1595 N N . VAL A 1 199 ? -6.630 10.399 14.752 1.00 88.44 199 VAL A N 1
ATOM 1596 C CA . VAL A 1 199 ? -6.026 10.263 16.086 1.00 88.44 199 VAL A CA 1
ATOM 1597 C C . VAL A 1 199 ? -5.277 11.547 16.424 1.00 88.44 199 VAL A C 1
ATOM 1599 O O . VAL A 1 199 ? -4.447 12.009 15.640 1.00 88.44 199 VAL A O 1
ATOM 1602 N N . ASN A 1 200 ? -5.554 12.134 17.590 1.00 86.56 200 ASN A N 1
ATOM 1603 C CA . ASN A 1 200 ? -4.736 13.235 18.091 1.00 86.56 200 ASN A CA 1
ATOM 1604 C C . ASN A 1 200 ? -3.435 12.676 18.683 1.00 86.56 200 ASN A C 1
ATOM 1606 O O . ASN A 1 200 ? -3.444 12.149 19.795 1.00 86.56 200 ASN A O 1
ATOM 1610 N N . GLN A 1 201 ? -2.332 12.820 17.947 1.00 84.62 201 GLN A N 1
ATOM 1611 C CA . GLN A 1 201 ? -1.022 12.282 18.330 1.00 84.62 201 GLN A CA 1
ATOM 1612 C C . GLN A 1 201 ? -0.368 13.014 19.514 1.00 84.62 201 GLN A C 1
ATOM 1614 O O . GLN A 1 201 ? 0.506 12.454 20.169 1.00 84.62 201 GLN A O 1
ATOM 1619 N N . LYS A 1 202 ? -0.787 14.252 19.825 1.00 85.75 202 LYS A N 1
ATOM 1620 C CA . LYS A 1 202 ? -0.286 14.969 21.013 1.00 85.75 202 LYS A CA 1
ATOM 1621 C C . LYS A 1 202 ? -0.795 14.317 22.297 1.00 85.75 202 LYS A C 1
ATOM 1623 O O . LYS A 1 202 ? -0.059 14.215 23.272 1.00 85.75 202 LYS A O 1
ATOM 1628 N N . THR A 1 203 ? -2.054 13.882 22.275 1.00 85.69 203 THR A N 1
ATOM 1629 C CA . THR A 1 203 ? -2.724 13.233 23.409 1.00 85.69 203 THR A CA 1
ATOM 1630 C C . THR A 1 203 ? -2.461 11.729 23.431 1.00 85.69 203 THR A C 1
ATOM 1632 O O . THR A 1 203 ? -2.203 11.165 24.486 1.00 85.69 203 THR A O 1
ATOM 1635 N N . ASN A 1 204 ? -2.494 11.081 22.266 1.00 89.19 204 ASN A N 1
ATOM 1636 C CA . ASN A 1 204 ? -2.323 9.640 22.122 1.00 89.19 204 ASN A CA 1
ATOM 1637 C C . ASN A 1 204 ? -0.971 9.368 21.458 1.00 89.19 204 ASN A C 1
ATOM 1639 O O . ASN A 1 204 ? -0.852 9.412 20.232 1.00 89.19 204 ASN A O 1
ATOM 1643 N N . LYS A 1 205 ? 0.056 9.113 22.270 1.00 89.94 205 LYS A N 1
ATOM 1644 C CA . LYS A 1 205 ? 1.394 8.775 21.775 1.00 89.94 205 LYS A CA 1
ATOM 1645 C C . LYS A 1 205 ? 1.403 7.333 21.271 1.00 89.94 205 LYS A C 1
ATOM 1647 O O . LYS A 1 205 ? 1.573 6.408 22.056 1.00 89.94 205 LYS A O 1
ATOM 1652 N N . ILE A 1 206 ? 1.199 7.165 19.969 1.00 91.50 206 ILE A N 1
ATOM 1653 C CA . ILE A 1 206 ? 1.286 5.864 19.303 1.00 91.50 206 ILE A CA 1
ATOM 1654 C C . ILE A 1 206 ? 2.737 5.573 18.930 1.00 91.50 206 ILE A C 1
ATOM 1656 O O . ILE A 1 206 ? 3.397 6.398 18.298 1.00 91.50 206 ILE A O 1
ATOM 1660 N N . THR A 1 207 ? 3.227 4.398 19.314 1.00 92.06 207 THR A N 1
ATOM 1661 C CA . THR A 1 207 ? 4.584 3.937 19.009 1.00 92.06 207 THR A CA 1
ATOM 1662 C C . THR A 1 207 ? 4.619 3.068 17.753 1.00 92.06 207 THR A C 1
ATOM 1664 O O . THR A 1 207 ? 3.612 2.500 17.326 1.00 92.06 207 THR A O 1
ATOM 1667 N N . LYS A 1 208 ? 5.818 2.918 17.180 1.00 91.19 208 LYS A N 1
ATOM 1668 C CA . LYS A 1 208 ? 6.095 1.973 16.088 1.00 91.19 208 LYS A CA 1
ATOM 1669 C C . LYS A 1 208 ? 5.651 0.550 16.439 1.00 91.19 208 LYS A C 1
ATOM 1671 O O . LYS A 1 208 ? 4.983 -0.094 15.637 1.00 91.19 208 LYS A O 1
ATOM 1676 N N . THR A 1 209 ? 5.983 0.082 17.642 1.00 92.19 209 THR A N 1
ATOM 1677 C CA . THR A 1 209 ? 5.632 -1.265 18.110 1.00 92.19 209 THR A CA 1
ATOM 1678 C C . THR A 1 209 ? 4.125 -1.478 18.102 1.00 92.19 209 THR A C 1
ATOM 1680 O O . THR A 1 209 ? 3.665 -2.473 17.569 1.00 92.19 209 THR A O 1
ATOM 1683 N N . GLN A 1 210 ? 3.335 -0.503 18.565 1.00 93.31 210 GLN A N 1
ATOM 1684 C CA . GLN A 1 210 ? 1.874 -0.633 18.554 1.00 93.31 210 GLN A CA 1
ATOM 1685 C C . GLN A 1 210 ? 1.298 -0.797 17.139 1.00 93.31 210 GLN A C 1
ATOM 1687 O O . GLN A 1 210 ? 0.322 -1.521 16.964 1.00 93.31 210 GLN A O 1
ATOM 1692 N N . ILE A 1 211 ? 1.891 -0.155 16.126 1.00 93.06 211 ILE A N 1
ATOM 1693 C CA . ILE A 1 211 ? 1.487 -0.321 14.718 1.00 93.06 211 ILE A CA 1
ATOM 1694 C C . ILE A 1 211 ? 1.848 -1.719 14.207 1.00 93.06 211 ILE A C 1
ATOM 1696 O O . ILE A 1 211 ? 1.040 -2.348 13.527 1.00 93.06 211 ILE A O 1
ATOM 1700 N N . ILE A 1 212 ? 3.039 -2.214 14.546 1.00 92.12 212 ILE A N 1
ATOM 1701 C CA . ILE A 1 212 ? 3.503 -3.547 14.145 1.00 92.12 212 ILE A CA 1
ATOM 1702 C C . ILE A 1 212 ? 2.649 -4.639 14.805 1.00 92.12 212 ILE A C 1
ATOM 1704 O O . ILE A 1 212 ? 2.168 -5.539 14.119 1.00 92.12 212 ILE A O 1
ATOM 1708 N N . ASP A 1 213 ? 2.374 -4.518 16.103 1.00 93.50 213 ASP A N 1
ATOM 1709 C CA . ASP A 1 213 ? 1.538 -5.457 16.854 1.00 93.50 213 ASP A CA 1
ATOM 1710 C C . ASP A 1 213 ? 0.096 -5.506 16.323 1.00 93.50 213 ASP A C 1
ATOM 1712 O O . ASP A 1 213 ? -0.554 -6.549 16.384 1.00 93.50 213 ASP A O 1
ATOM 1716 N N . CYS A 1 214 ? -0.423 -4.403 15.766 1.00 91.88 214 CYS A N 1
ATOM 1717 C CA . CYS A 1 214 ? -1.733 -4.414 15.108 1.00 91.88 214 CYS A CA 1
ATOM 1718 C C . CYS A 1 214 ? -1.770 -5.411 13.943 1.00 91.88 214 CYS A C 1
ATOM 1720 O O . CYS A 1 214 ? -2.785 -6.075 13.749 1.00 91.88 214 CYS A O 1
ATOM 1722 N N . ILE A 1 215 ? -0.685 -5.514 13.171 1.00 90.81 215 ILE A N 1
ATOM 1723 C CA . ILE A 1 215 ? -0.587 -6.436 12.033 1.00 90.81 215 ILE A CA 1
ATOM 1724 C C . ILE A 1 215 ? -0.264 -7.853 12.497 1.00 90.81 215 ILE A C 1
ATOM 1726 O O . ILE A 1 215 ? -0.937 -8.792 12.080 1.00 90.81 215 ILE A O 1
ATOM 1730 N N . ASN A 1 216 ? 0.749 -7.999 13.350 1.00 91.19 216 ASN A N 1
ATOM 1731 C CA . ASN A 1 216 ? 1.295 -9.309 13.703 1.00 91.19 216 ASN A CA 1
ATOM 1732 C C . ASN A 1 216 ? 0.424 -10.062 14.711 1.00 91.19 216 ASN A C 1
ATOM 1734 O O . ASN A 1 216 ? 0.316 -11.281 14.643 1.00 91.19 216 ASN A O 1
ATOM 1738 N N . GLU A 1 217 ? -0.189 -9.341 15.647 1.00 90.06 217 GLU A N 1
ATOM 1739 C CA . GLU A 1 217 ? -0.924 -9.929 16.770 1.00 90.06 217 GLU A CA 1
ATOM 1740 C C . GLU A 1 217 ? -2.415 -9.568 16.755 1.00 90.06 217 GLU A C 1
ATOM 1742 O O . GLU A 1 217 ? -3.171 -9.994 17.625 1.00 90.06 217 GLU A O 1
ATOM 1747 N N . GLY A 1 218 ? -2.860 -8.742 15.802 1.00 88.38 218 GLY A N 1
ATOM 1748 C CA . GLY A 1 218 ? -4.240 -8.258 15.758 1.00 88.38 218 GLY A CA 1
ATOM 1749 C C . GLY A 1 218 ? -4.603 -7.335 16.926 1.00 88.38 218 GLY A C 1
ATOM 1750 O O . GLY A 1 218 ? -5.790 -7.121 17.187 1.00 88.38 218 GLY A O 1
ATOM 1751 N N . LYS A 1 219 ? -3.609 -6.778 17.640 1.00 91.62 219 LYS A N 1
ATOM 1752 C CA . LYS A 1 219 ? -3.858 -5.876 18.772 1.00 91.62 219 LYS A CA 1
ATOM 1753 C C . LYS A 1 219 ? -4.653 -4.648 18.318 1.00 91.62 219 LYS A C 1
ATOM 1755 O O . LYS A 1 219 ? -4.461 -4.110 17.228 1.00 91.62 219 LYS A O 1
ATOM 1760 N N . ILE A 1 220 ? -5.539 -4.170 19.188 1.00 92.12 220 ILE A N 1
ATOM 1761 C CA . ILE A 1 220 ? -6.285 -2.924 18.989 1.00 92.12 220 ILE A CA 1
ATOM 1762 C C . ILE A 1 220 ? -5.778 -1.917 20.010 1.00 92.12 220 ILE A C 1
ATOM 1764 O O . ILE A 1 220 ? -5.843 -2.162 21.213 1.00 92.12 220 ILE A O 1
ATOM 1768 N N . THR A 1 221 ? -5.315 -0.763 19.536 1.00 92.50 221 THR A N 1
ATOM 1769 C CA . THR A 1 221 ? -4.926 0.331 20.427 1.00 92.50 221 THR A CA 1
ATOM 1770 C C . THR A 1 221 ? -6.047 1.354 20.470 1.00 92.50 221 THR A C 1
ATOM 1772 O O . THR A 1 221 ? -6.411 1.951 19.450 1.00 92.50 221 THR A O 1
ATOM 1775 N N . LYS A 1 222 ? -6.599 1.569 21.662 1.00 92.12 222 LYS A N 1
ATOM 1776 C CA . LYS A 1 222 ? -7.616 2.591 21.900 1.00 92.12 222 LYS A CA 1
ATOM 1777 C C . LYS A 1 222 ? -6.990 3.977 22.027 1.00 92.12 222 LYS A C 1
ATOM 1779 O O . LYS A 1 222 ? -5.836 4.126 22.419 1.00 92.12 222 LYS A O 1
ATOM 1784 N N . CYS A 1 223 ? -7.755 4.992 21.658 1.00 91.88 223 CYS A N 1
ATOM 1785 C CA . CYS A 1 223 ? -7.370 6.390 21.753 1.00 91.88 223 CYS A CA 1
ATOM 1786 C C . CYS A 1 223 ? -8.535 7.214 22.277 1.00 91.88 223 CYS A C 1
ATOM 1788 O O . CYS A 1 223 ? -9.693 6.979 21.922 1.00 91.88 223 CYS A O 1
ATOM 1790 N N . THR A 1 224 ? -8.199 8.242 23.042 1.00 90.62 224 THR A N 1
ATOM 1791 C CA . THR A 1 224 ? -9.158 9.218 23.541 1.00 90.62 224 THR A CA 1
ATOM 1792 C C . THR A 1 224 ? -9.077 10.465 22.681 1.00 90.62 224 THR A C 1
ATOM 1794 O O . THR A 1 224 ? -8.026 11.105 22.576 1.00 90.62 224 THR A O 1
ATOM 1797 N N . ASN A 1 225 ? -10.190 10.818 22.045 1.00 85.88 225 ASN A N 1
ATOM 1798 C CA . ASN A 1 225 ? -10.314 12.065 21.309 1.00 85.88 225 ASN A CA 1
ATOM 1799 C C . ASN A 1 225 ? -11.188 13.042 22.083 1.00 85.88 225 ASN A C 1
ATOM 1801 O O . ASN A 1 225 ? -12.310 12.723 22.471 1.00 85.88 225 ASN A O 1
ATOM 1805 N N . MET A 1 226 ? -10.688 14.266 22.207 1.00 87.38 226 MET A N 1
ATOM 1806 C CA . MET A 1 226 ? -11.478 15.390 22.685 1.00 87.38 226 MET A CA 1
ATOM 1807 C C . MET A 1 226 ? -12.154 16.059 21.489 1.00 87.38 226 MET A C 1
ATOM 1809 O O . MET A 1 226 ? -11.489 16.416 20.514 1.00 87.38 226 MET A O 1
ATOM 1813 N N . ARG A 1 227 ? -13.471 16.233 21.557 1.00 86.31 227 ARG A N 1
ATOM 1814 C CA . ARG A 1 227 ? -14.273 16.939 20.552 1.00 86.31 227 ARG A CA 1
ATOM 1815 C C . ARG A 1 227 ? -15.087 18.031 21.232 1.00 86.31 227 ARG A C 1
ATOM 1817 O O . ARG A 1 227 ? -15.623 17.813 22.310 1.00 86.31 227 ARG A O 1
ATOM 1824 N N . LEU A 1 228 ? -15.246 19.171 20.568 1.00 90.56 228 LEU A N 1
ATOM 1825 C CA . LEU A 1 228 ? -16.270 20.146 20.935 1.00 90.56 228 LEU A CA 1
ATOM 1826 C C . LEU A 1 228 ? -17.600 19.751 20.284 1.00 90.56 228 LEU A C 1
ATOM 1828 O O . LEU A 1 228 ? -17.664 19.471 19.082 1.00 90.56 228 LEU A O 1
ATOM 1832 N N . GLY A 1 229 ? -18.651 19.672 21.091 1.00 90.44 229 GLY A N 1
ATOM 1833 C CA . GLY A 1 229 ? -20.016 19.410 20.654 1.00 90.44 229 GLY A CA 1
ATOM 1834 C C . GLY A 1 229 ? -20.933 20.526 21.130 1.00 90.44 229 GLY A C 1
ATOM 1835 O O . GLY A 1 229 ? -20.752 21.038 22.229 1.00 90.44 229 GLY A O 1
ATOM 1836 N N . GLN A 1 230 ? -21.912 20.900 20.311 1.00 93.94 230 GLN A N 1
ATOM 1837 C CA . GLN A 1 230 ? -22.944 21.856 20.697 1.00 93.94 230 GLN A CA 1
ATOM 1838 C C . GLN A 1 230 ? -24.294 21.146 20.764 1.00 93.94 230 GLN A C 1
ATOM 1840 O O . GLN A 1 230 ? -24.669 20.437 19.829 1.00 93.94 230 GLN A O 1
ATOM 1845 N N . LYS A 1 231 ? -25.025 21.339 21.861 1.00 93.62 231 LYS A N 1
ATOM 1846 C CA . LYS A 1 231 ? -26.403 20.866 22.031 1.00 93.62 231 LYS A CA 1
ATOM 1847 C C . LYS A 1 231 ? -27.193 21.931 22.782 1.00 93.62 231 LYS A C 1
ATOM 1849 O O . LYS A 1 231 ? -26.700 22.469 23.765 1.00 93.62 231 LYS A O 1
ATOM 1854 N N . ASN A 1 232 ? -28.402 22.245 22.313 1.00 94.25 232 ASN A N 1
ATOM 1855 C CA . ASN A 1 232 ? -29.270 23.272 22.908 1.00 94.25 232 ASN A CA 1
ATOM 1856 C C . ASN A 1 232 ? -28.542 24.610 23.124 1.00 94.25 232 ASN A C 1
ATOM 1858 O O . ASN A 1 232 ? -28.585 25.189 24.203 1.00 94.25 232 ASN A O 1
ATOM 1862 N N . HIS A 1 233 ? -27.803 25.056 22.105 1.00 93.44 233 HIS A N 1
ATOM 1863 C CA . HIS A 1 233 ? -26.965 26.259 22.134 1.00 93.44 233 HIS A CA 1
ATOM 1864 C C . HIS A 1 233 ? -25.809 26.267 23.152 1.00 93.44 233 HIS A C 1
ATOM 1866 O O . HIS A 1 233 ? -25.023 27.207 23.137 1.00 93.44 233 HIS A O 1
ATOM 1872 N N . GLN A 1 234 ? -25.619 25.217 23.954 1.00 92.75 234 GLN A N 1
ATOM 1873 C CA . GLN A 1 234 ? -24.467 25.077 24.843 1.00 92.75 234 GLN A CA 1
ATOM 1874 C C . GLN A 1 234 ? -23.347 24.292 24.167 1.00 92.75 234 GLN A C 1
ATOM 1876 O O . GLN A 1 234 ? -23.578 23.230 23.586 1.00 92.75 234 GLN A O 1
ATOM 1881 N N . MET A 1 235 ? -22.128 24.823 24.246 1.00 95.62 235 MET A N 1
ATOM 1882 C CA . MET A 1 235 ? -20.920 24.145 23.792 1.00 95.62 235 MET A CA 1
ATOM 1883 C C . MET A 1 235 ? -20.301 23.369 24.953 1.00 95.62 235 MET A C 1
ATOM 1885 O O . MET A 1 235 ? -20.124 23.900 26.046 1.00 95.62 235 MET A O 1
ATOM 1889 N N . SER A 1 236 ? -19.953 22.111 24.714 1.00 93.31 236 SER A N 1
ATOM 1890 C CA . SER A 1 236 ? -19.321 21.238 25.697 1.00 93.31 236 SER A CA 1
ATOM 1891 C C . SER A 1 236 ? -18.133 20.521 25.076 1.00 93.31 236 SER A C 1
ATOM 1893 O O . SER A 1 236 ? -18.118 20.205 23.883 1.00 93.31 236 SER A O 1
ATOM 1895 N N . GLN A 1 237 ? -17.135 20.232 25.902 1.00 92.69 237 GLN A N 1
ATOM 1896 C CA . GLN A 1 237 ? -16.030 19.371 25.522 1.00 92.69 237 GLN A CA 1
ATOM 1897 C C . GLN A 1 237 ? -16.383 17.924 25.877 1.00 92.69 237 GLN A C 1
ATOM 1899 O O . GLN A 1 237 ? -16.692 17.613 27.022 1.00 92.69 237 GLN A O 1
ATOM 1904 N N . LEU A 1 238 ? -16.355 17.041 24.884 1.00 89.25 238 LEU A N 1
ATOM 1905 C CA . LEU A 1 238 ? -16.662 15.623 25.020 1.00 89.25 238 LEU A CA 1
ATOM 1906 C C . LEU A 1 238 ? -15.379 14.812 24.867 1.00 89.25 238 LEU A C 1
ATOM 1908 O O . LEU A 1 238 ? -14.629 15.004 23.906 1.00 89.25 238 LEU A O 1
ATOM 1912 N N . SER A 1 239 ? -15.157 13.896 25.804 1.00 89.81 239 SER A N 1
ATOM 1913 C CA . SER A 1 239 ? -14.119 12.873 25.715 1.00 89.81 239 SER A CA 1
ATOM 1914 C C . SER A 1 239 ? -14.743 11.594 25.173 1.00 89.81 239 SER A C 1
ATOM 1916 O O . SER A 1 239 ? -15.723 11.102 25.730 1.00 89.81 239 SER A O 1
ATOM 1918 N N . ILE A 1 240 ? -14.216 11.083 24.061 1.00 88.00 240 ILE A N 1
ATOM 1919 C CA . ILE A 1 240 ? -14.714 9.863 23.423 1.00 88.00 240 ILE A CA 1
ATOM 1920 C C . ILE A 1 240 ? -13.545 8.898 23.259 1.00 88.00 240 ILE A C 1
ATOM 1922 O O . ILE A 1 240 ? -12.569 9.206 22.567 1.00 88.00 240 ILE A O 1
ATOM 1926 N N . GLU A 1 241 ? -13.669 7.722 23.869 1.00 91.56 241 GLU A N 1
ATOM 1927 C CA . GLU A 1 241 ? -12.783 6.593 23.608 1.00 91.56 241 GLU A CA 1
ATOM 1928 C C . GLU A 1 241 ? -13.207 5.900 22.310 1.00 91.56 241 GLU A C 1
ATOM 1930 O O . GLU A 1 241 ? -14.387 5.630 22.076 1.00 91.56 241 GLU A O 1
ATOM 1935 N N . LYS A 1 242 ? -12.238 5.608 21.447 1.00 89.56 242 LYS A N 1
ATOM 1936 C CA . LYS A 1 242 ? -12.453 4.856 20.212 1.00 89.56 242 LYS A CA 1
ATOM 1937 C C . LYS A 1 242 ? -11.244 3.993 19.883 1.00 89.56 242 LYS A C 1
ATOM 1939 O O . LYS A 1 242 ? -10.155 4.205 20.413 1.00 89.56 242 LYS A O 1
ATOM 1944 N N . ASN A 1 243 ? -11.404 3.077 18.936 1.00 89.44 243 ASN A N 1
ATOM 1945 C CA . ASN A 1 243 ? -10.267 2.375 18.348 1.00 89.44 243 ASN A CA 1
ATOM 1946 C C . ASN A 1 243 ? -9.424 3.393 17.566 1.00 89.44 243 ASN A C 1
ATOM 1948 O O . ASN A 1 243 ? -9.916 4.027 16.630 1.00 89.44 243 ASN A O 1
ATOM 1952 N N . GLY A 1 244 ? -8.186 3.608 18.004 1.00 88.19 244 GLY A N 1
ATOM 1953 C CA . GLY A 1 244 ? -7.257 4.536 17.371 1.00 88.19 244 GLY A CA 1
ATOM 1954 C C . GLY A 1 244 ? -6.570 3.902 16.174 1.00 88.19 244 GLY A C 1
ATOM 1955 O O . GLY A 1 244 ? -6.650 4.431 15.069 1.00 88.19 244 GLY A O 1
ATOM 1956 N N . ILE A 1 245 ? -5.947 2.745 16.402 1.00 91.44 245 ILE A N 1
ATOM 1957 C CA . ILE A 1 245 ? -5.358 1.902 15.359 1.00 91.44 245 ILE A CA 1
ATOM 1958 C C . ILE A 1 245 ? -5.791 0.448 15.546 1.00 91.44 245 ILE A C 1
ATOM 1960 O O . ILE A 1 245 ? -6.000 -0.023 16.667 1.00 91.44 245 ILE A O 1
ATOM 1964 N N . THR A 1 246 ? -5.959 -0.244 14.425 1.00 90.25 246 THR A N 1
ATOM 1965 C CA . THR A 1 246 ? -6.364 -1.648 14.355 1.00 90.25 246 THR A CA 1
ATOM 1966 C C . THR A 1 246 ? -5.719 -2.296 13.134 1.00 90.25 246 THR A C 1
ATOM 1968 O O . THR A 1 246 ? -5.493 -1.628 12.126 1.00 90.25 246 THR A O 1
ATOM 1971 N N . GLY A 1 247 ? -5.436 -3.597 13.222 1.00 84.38 247 GLY A N 1
ATOM 1972 C CA . GLY A 1 247 ? -5.059 -4.418 12.071 1.00 84.38 247 GLY A CA 1
ATOM 1973 C C . GLY A 1 247 ? -6.245 -4.872 11.218 1.00 84.38 247 GLY A C 1
ATOM 1974 O O . GLY A 1 247 ? -6.043 -5.537 10.205 1.00 84.38 247 GLY A O 1
ATOM 1975 N N . ILE A 1 248 ? -7.483 -4.551 11.602 1.00 85.25 248 ILE A N 1
ATOM 1976 C CA . ILE A 1 248 ? -8.672 -4.919 10.832 1.00 85.25 248 ILE A CA 1
ATOM 1977 C C . ILE A 1 248 ? -8.824 -3.950 9.662 1.00 85.25 248 ILE A C 1
ATOM 1979 O O . ILE A 1 248 ? -8.937 -2.738 9.850 1.00 85.25 248 ILE A O 1
ATOM 1983 N N . HIS A 1 249 ? -8.882 -4.496 8.451 1.00 84.94 249 HIS A N 1
ATOM 1984 C CA . HIS A 1 249 ? -9.136 -3.734 7.239 1.00 84.94 249 HIS A CA 1
ATOM 1985 C C . HIS A 1 249 ? -10.483 -4.154 6.648 1.00 84.94 249 HIS A C 1
ATOM 1987 O O . HIS A 1 249 ? -10.667 -5.300 6.257 1.00 84.94 249 HIS A O 1
ATOM 1993 N N . THR A 1 250 ? -11.446 -3.234 6.624 1.00 81.56 250 THR A N 1
ATOM 1994 C CA . THR A 1 250 ? -12.842 -3.522 6.241 1.00 81.56 250 THR A CA 1
ATOM 1995 C C . THR A 1 250 ? -13.165 -3.193 4.785 1.00 81.56 250 THR A C 1
ATOM 1997 O O . THR A 1 250 ? -14.304 -3.362 4.360 1.00 81.56 250 THR A O 1
ATOM 2000 N N . LYS A 1 251 ? -12.190 -2.677 4.027 1.00 82.06 251 LYS A N 1
ATOM 2001 C CA . LYS A 1 251 ? -12.355 -2.276 2.621 1.00 82.06 251 LYS A CA 1
ATOM 2002 C C . LYS A 1 251 ? -11.777 -3.281 1.621 1.00 82.06 251 LYS A C 1
ATOM 2004 O O . LYS A 1 251 ? -11.928 -3.085 0.419 1.00 82.06 251 LYS A O 1
ATOM 2009 N N . ALA A 1 252 ? -11.120 -4.331 2.105 1.00 87.81 252 ALA A N 1
ATOM 2010 C CA . ALA A 1 252 ? -10.486 -5.344 1.276 1.00 87.81 252 ALA A CA 1
ATOM 2011 C C . ALA A 1 252 ? -10.422 -6.679 2.033 1.00 87.81 252 ALA A C 1
ATOM 2013 O O . ALA A 1 252 ? -10.470 -6.712 3.265 1.00 87.81 252 ALA A O 1
ATOM 2014 N N . ILE A 1 253 ? -10.271 -7.776 1.298 1.00 90.81 253 ILE A N 1
ATOM 2015 C CA . ILE A 1 253 ? -9.872 -9.070 1.855 1.00 90.81 253 ILE A CA 1
ATOM 2016 C C . ILE A 1 253 ? -8.381 -9.001 2.167 1.00 90.81 253 ILE A C 1
ATOM 2018 O O . ILE A 1 253 ? -7.588 -8.703 1.278 1.00 90.81 253 ILE A O 1
ATOM 2022 N N . VAL A 1 254 ? -7.986 -9.279 3.408 1.00 92.75 254 VAL A N 1
ATOM 2023 C CA . VAL A 1 254 ? -6.566 -9.337 3.766 1.00 92.75 254 VAL A CA 1
ATOM 2024 C C . VAL A 1 254 ? -6.091 -10.780 3.819 1.00 92.75 254 VAL A C 1
ATOM 2026 O O . VAL A 1 254 ? -6.623 -11.584 4.582 1.00 92.75 254 VAL A O 1
ATOM 2029 N N . LEU A 1 255 ? -5.080 -11.083 3.014 1.00 94.25 255 LEU A N 1
ATOM 2030 C CA . LEU A 1 255 ? -4.386 -12.362 2.983 1.00 94.25 255 LEU A CA 1
ATOM 2031 C C . LEU A 1 255 ? -3.343 -12.451 4.108 1.00 94.25 255 LEU A C 1
ATOM 2033 O O . LEU A 1 255 ? -2.933 -11.440 4.688 1.00 94.25 255 LEU A O 1
ATOM 2037 N N . SER A 1 256 ? -2.899 -13.668 4.433 1.00 92.38 256 SER A N 1
ATOM 2038 C CA . SER A 1 256 ? -1.930 -13.898 5.517 1.00 92.38 256 SER A CA 1
ATOM 2039 C C . SER A 1 256 ? -0.561 -13.267 5.245 1.00 92.38 256 SER A C 1
ATOM 2041 O O . SER A 1 256 ? 0.106 -12.842 6.187 1.00 92.38 256 SER A O 1
ATOM 2043 N N . ASP A 1 257 ? -0.183 -13.120 3.972 1.00 93.19 257 ASP A N 1
ATOM 2044 C CA . ASP A 1 257 ? 1.019 -12.410 3.509 1.00 93.19 257 ASP A CA 1
ATOM 2045 C C . ASP A 1 257 ? 0.892 -10.873 3.573 1.00 93.19 257 ASP A C 1
ATOM 2047 O O . ASP A 1 257 ? 1.763 -10.153 3.077 1.00 93.19 257 ASP A O 1
ATOM 2051 N N . GLN A 1 258 ? -0.197 -10.369 4.166 1.00 93.81 258 GLN A N 1
ATOM 2052 C CA . GLN A 1 258 ? -0.504 -8.951 4.344 1.00 93.81 258 GLN A CA 1
ATOM 2053 C C . GLN A 1 258 ? -0.851 -8.196 3.054 1.00 93.81 258 GLN A C 1
ATOM 2055 O O . GLN A 1 258 ? -0.905 -6.960 3.058 1.00 93.81 258 GLN A O 1
ATOM 2060 N N . SER A 1 259 ? -1.137 -8.918 1.969 1.00 93.56 259 SER A N 1
ATOM 2061 C CA . SER A 1 259 ? -1.717 -8.342 0.759 1.00 93.56 259 SER A CA 1
ATOM 2062 C C . SER A 1 259 ? -3.218 -8.102 0.936 1.00 93.56 259 SER A C 1
ATOM 2064 O O . SER A 1 259 ? -3.938 -8.904 1.531 1.00 93.56 259 SER A O 1
ATOM 2066 N N . CYS A 1 260 ? -3.702 -6.975 0.432 1.00 92.25 260 CYS A N 1
ATOM 2067 C CA . CYS A 1 260 ? -5.092 -6.549 0.495 1.00 92.25 260 CYS A CA 1
ATOM 2068 C C . CYS A 1 260 ? -5.705 -6.625 -0.904 1.00 92.25 260 CYS A C 1
ATOM 2070 O O . CYS A 1 260 ? -5.258 -5.956 -1.832 1.00 92.25 260 CYS A O 1
ATOM 2072 N N . CYS A 1 261 ? -6.738 -7.449 -1.048 1.00 90.00 261 CYS A N 1
ATOM 2073 C CA . CYS A 1 261 ? -7.417 -7.698 -2.309 1.00 90.00 261 CYS A CA 1
ATOM 2074 C C . CYS A 1 261 ? -8.800 -7.029 -2.332 1.00 90.00 261 CYS A C 1
ATOM 2076 O O . CYS A 1 261 ? -9.561 -7.154 -1.369 1.00 90.00 261 CYS A O 1
ATOM 2078 N N . PRO A 1 262 ? -9.170 -6.357 -3.432 1.00 87.31 262 PRO A N 1
ATOM 2079 C CA . PRO A 1 262 ? -10.484 -5.745 -3.590 1.00 87.31 262 PRO A CA 1
ATOM 2080 C C . PRO A 1 262 ? -11.590 -6.809 -3.564 1.00 87.31 262 PRO A C 1
ATOM 2082 O O . PRO A 1 262 ? -11.397 -7.945 -4.011 1.00 87.31 262 PRO A O 1
ATOM 2085 N N . TYR A 1 263 ? -12.772 -6.433 -3.080 1.00 85.31 263 TYR A N 1
ATOM 2086 C CA . TYR A 1 263 ? -13.951 -7.291 -3.170 1.00 85.31 263 TYR A CA 1
ATOM 2087 C C . TYR A 1 263 ? -14.380 -7.413 -4.629 1.00 85.31 263 TYR A C 1
ATOM 2089 O O . TYR A 1 263 ? -14.635 -6.406 -5.271 1.00 85.31 263 TYR A O 1
ATOM 2097 N N . ILE A 1 264 ? -14.483 -8.625 -5.163 1.00 85.56 264 ILE A N 1
ATOM 2098 C CA . ILE A 1 264 ? -14.988 -8.853 -6.518 1.00 85.56 264 ILE A CA 1
ATOM 2099 C C . ILE A 1 264 ? -16.362 -9.500 -6.399 1.00 85.56 264 ILE A C 1
ATOM 2101 O O . ILE A 1 264 ? -16.548 -10.464 -5.653 1.00 85.56 264 ILE A O 1
ATOM 2105 N N . LEU A 1 265 ? -17.343 -8.947 -7.117 1.00 83.19 265 LEU A N 1
ATOM 2106 C CA . LEU A 1 265 ? -18.713 -9.447 -7.091 1.00 83.19 265 LEU A CA 1
ATOM 2107 C C . LEU A 1 265 ? -18.751 -10.926 -7.497 1.00 83.19 265 LEU A C 1
ATOM 2109 O O . LEU A 1 265 ? -18.244 -11.306 -8.550 1.00 83.19 265 LEU A O 1
ATOM 2113 N N . GLY A 1 266 ? -19.387 -11.749 -6.664 1.00 86.44 266 GLY A N 1
ATOM 2114 C CA . GLY A 1 266 ? -19.505 -13.189 -6.890 1.00 86.44 266 GLY A CA 1
ATOM 2115 C C . GLY A 1 266 ? -18.320 -14.017 -6.392 1.00 86.44 266 GLY A C 1
ATOM 2116 O O . GLY A 1 266 ? -18.366 -15.233 -6.551 1.00 86.44 266 GLY A O 1
ATOM 2117 N N . LEU A 1 267 ? -17.303 -13.395 -5.783 1.00 91.94 267 LEU A N 1
ATOM 2118 C CA . LEU A 1 267 ? -16.226 -14.099 -5.086 1.00 91.94 267 LEU A CA 1
ATOM 2119 C C . LEU A 1 267 ? -16.425 -14.072 -3.571 1.00 91.94 267 LEU A C 1
ATOM 2121 O O . LEU A 1 267 ? -17.029 -13.160 -3.003 1.00 91.94 267 LEU A O 1
ATOM 2125 N N . THR A 1 268 ? -15.858 -15.070 -2.911 1.00 92.62 268 THR A N 1
ATOM 2126 C CA . THR A 1 268 ? -15.767 -15.198 -1.457 1.00 92.62 268 THR A CA 1
ATOM 2127 C C . THR A 1 268 ? -14.305 -15.230 -1.027 1.00 92.62 268 THR A C 1
ATOM 2129 O O . THR A 1 268 ? -13.415 -15.406 -1.848 1.00 92.62 268 THR A O 1
ATOM 2132 N N . ALA A 1 269 ? -14.026 -15.129 0.276 1.00 91.19 269 ALA A N 1
ATOM 2133 C CA . ALA A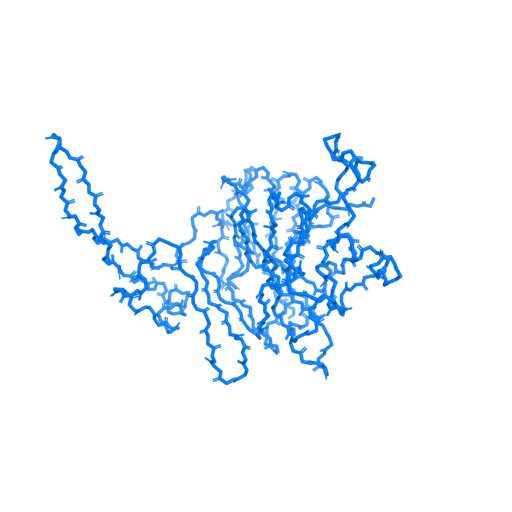 1 269 ? -12.653 -15.164 0.792 1.00 91.19 269 ALA A CA 1
ATOM 2134 C C . ALA A 1 269 ? -11.850 -16.424 0.392 1.00 91.19 269 ALA A C 1
ATOM 2136 O O . ALA A 1 269 ? -10.626 -16.379 0.394 1.00 91.19 269 ALA A O 1
ATOM 2137 N N . LYS A 1 270 ? -12.517 -17.533 0.037 1.00 95.00 270 LYS A N 1
ATOM 2138 C CA . LYS A 1 270 ? -11.866 -18.785 -0.392 1.00 95.00 270 LYS A CA 1
ATOM 2139 C C . LYS A 1 270 ? -11.286 -18.716 -1.806 1.00 95.00 270 LYS A C 1
ATOM 2141 O O . LYS A 1 270 ? -10.454 -19.545 -2.160 1.00 95.00 270 LYS A O 1
ATOM 2146 N N . ASP A 1 271 ? -11.728 -17.742 -2.593 1.00 95.81 271 ASP A N 1
ATOM 2147 C CA . ASP A 1 271 ? -11.332 -17.561 -3.990 1.00 95.81 271 ASP A CA 1
ATOM 2148 C C . ASP A 1 271 ? -10.082 -16.675 -4.127 1.00 95.81 271 ASP A C 1
ATOM 2150 O O . ASP A 1 271 ? -9.608 -16.431 -5.237 1.00 95.81 271 ASP A O 1
ATOM 2154 N N . TYR A 1 272 ? -9.545 -16.201 -2.998 1.00 95.75 272 TYR A N 1
ATOM 2155 C CA . TYR A 1 272 ? -8.356 -15.364 -2.922 1.00 95.75 272 TYR A CA 1
ATOM 2156 C C . TYR A 1 272 ? -7.186 -16.151 -2.334 1.00 95.75 272 TYR A C 1
ATOM 2158 O O . TYR A 1 272 ? -7.309 -16.788 -1.288 1.00 95.75 272 TYR A O 1
ATOM 2166 N N . SER A 1 273 ? -6.031 -16.062 -2.981 1.00 96.56 273 SER A N 1
ATOM 2167 C CA . SER A 1 273 ? -4.790 -16.686 -2.529 1.00 96.56 273 SER A CA 1
ATOM 2168 C C . SER A 1 273 ? -3.584 -15.792 -2.807 1.00 96.56 273 SER A C 1
ATOM 2170 O O . SER A 1 273 ? -3.676 -14.783 -3.505 1.00 96.56 273 SER A O 1
ATOM 2172 N N . PHE A 1 274 ? -2.434 -16.162 -2.254 1.00 95.56 274 PHE A N 1
ATOM 2173 C CA . PHE A 1 274 ? -1.140 -15.629 -2.661 1.00 95.56 274 PHE A CA 1
ATOM 2174 C C . PHE A 1 274 ? -0.221 -16.795 -3.023 1.00 95.56 274 PHE A C 1
ATOM 2176 O O . PHE A 1 274 ? -0.432 -17.923 -2.570 1.00 95.56 274 PHE A O 1
ATOM 2183 N N . GLN A 1 275 ? 0.762 -16.515 -3.866 1.00 93.94 275 GLN A N 1
ATOM 2184 C CA . GLN A 1 275 ? 1.794 -17.453 -4.268 1.00 93.94 275 GLN A CA 1
ATOM 2185 C C . GLN A 1 275 ? 3.148 -16.785 -4.052 1.00 93.94 275 GLN A C 1
ATOM 2187 O O . GLN A 1 275 ? 3.423 -15.724 -4.620 1.00 93.94 275 GLN A O 1
ATOM 2192 N N . ASP A 1 276 ? 3.967 -17.412 -3.214 1.00 87.38 276 ASP A N 1
ATOM 2193 C CA . ASP A 1 276 ? 5.356 -17.017 -3.023 1.00 87.38 276 ASP A CA 1
ATOM 2194 C C . ASP A 1 276 ? 6.212 -17.455 -4.218 1.00 87.38 276 ASP A C 1
ATOM 2196 O O . ASP A 1 276 ? 5.822 -18.337 -4.990 1.00 87.38 276 ASP A O 1
ATOM 2200 N N . ASN A 1 277 ? 7.351 -16.784 -4.375 1.00 74.00 277 ASN A N 1
ATOM 2201 C CA . ASN A 1 277 ? 8.342 -17.091 -5.403 1.00 74.00 277 ASN A CA 1
ATOM 2202 C C . ASN A 1 277 ? 9.171 -18.326 -5.026 1.00 74.00 277 ASN A C 1
ATOM 2204 O O . ASN A 1 277 ? 9.472 -18.470 -3.817 1.00 74.00 277 ASN A O 1
#

pLDDT: mean 79.95, std 16.17, range [31.12, 96.56]

Solvent-accessible surface area (backbone atoms only — not comparable to full-atom values): 15451 Å² total; per-residue (Å²): 132,92,39,62,41,72,54,54,56,94,44,70,68,59,45,53,50,45,56,72,24,44,77,74,71,82,52,38,54,35,36,26,72,44,38,38,82,74,38,52,28,52,31,57,45,73,43,78,88,81,56,32,37,35,35,40,39,47,90,40,49,22,40,19,28,40,28,37,36,37,64,77,54,44,65,66,55,33,23,40,51,74,36,87,86,43,60,92,56,79,21,46,42,88,34,66,42,66,33,38,42,60,78,36,30,32,53,26,34,23,37,66,46,33,40,31,30,38,32,33,50,59,83,92,53,67,48,82,54,68,64,66,65,34,46,71,48,59,67,62,45,63,73,47,40,71,72,32,35,50,60,94,83,63,70,99,76,54,53,74,31,86,78,10,39,36,83,73,45,51,16,40,28,41,40,42,55,42,52,66,26,33,38,35,26,58,48,96,85,68,50,64,51,78,42,60,69,94,50,55,58,89,78,39,79,79,52,73,64,61,59,51,37,9,65,78,69,60,41,71,43,73,31,65,44,80,41,83,46,74,58,94,93,42,77,44,81,43,81,44,80,43,81,55,48,46,47,76,53,91,69,34,52,71,47,95,90,40,39,32,41,62,43,46,92,93,58,56,81,86,37,52,50,71,43,81,111

Mean predicted aligned error: 8.77 Å

Organism: NCBI:txid222440

Nearest PDB structures (foldseek):
  8j07-assembly1_o  TM=3.776E-01  e=2.319E+00  Homo sapiens
  7xi6-assembly1_A  TM=3.079E-01  e=2.616E+00  Saccharolobus solfataricus
  7t2p-assembly1_A  TM=2.485E-01  e=5.385E+00  Simian immunodeficiency virus

Sequence (277 aa):
MIRCLPTNLTDIDVYHLVRSGITGGLSNVMHRVNRSGIDFIKRLWYDKDNKKVTVLTTDHRITHVVGVDFNSLYPSVMSSEQHQFIKYTGGKMYMCGSQTDINRIHFIEGDTDSAYWVVSGNANEDFTQQFNAVINDREFYNDSAKYFFPTIKVDIYDEKKILGLAIERQGISMTALAPKNYMIETNYNGNSKIKLKGVNQKTNKITKTQIIDCINEGKITKCTNMRLGQKNHQMSQLSIEKNGITGIHTKAIVLSDQSCCPYILGLTAKDYSFQDN

Secondary structure (DSSP, 8-state):
---S-S-S-S-HHHHHHHHHH--SSS-EESBSEEETTT-EEEEEEEETTTTEEEEEEEEEE--EEEEEEESSS-GGGGG--B-TT-GGGTTB---GGGGB-TTSEEEEEEETTEEEEEE---TTS-GGGTTGGGBS-HHHHHHHHHHHS--TTS-TT----TT-EEEEEEESEEEEEETTEEEEE-STT--EEEE-SS--TTTS---HHHHHHHHHS---EEEEEEEEEEETTEEEEEEEEEEEE-S--SSSEEPTTSBEE---TT--GGGEEEE--

InterPro domains:
  IPR023211 DNA polymerase, palm domain superfamily [G3DSA:3.90.1600.10] (6-214)
  IPR043502 DNA/RNA polymerase superfamily [SSF56672] (61-218)